Protein AF-A0A6J0RKE7-F1 (afdb_monomer)

Solvent-accessible surface area (backbone atoms only — not comparable to full-atom values): 15289 Å² total; per-residue (Å²): 137,76,81,77,65,80,79,47,66,37,45,38,35,39,24,58,64,92,68,10,40,34,32,34,48,38,82,89,77,50,42,65,42,84,73,47,79,47,75,84,88,62,45,58,47,37,73,49,80,56,90,68,25,44,36,42,38,35,2,38,47,98,95,39,45,26,26,47,27,36,36,36,32,66,72,82,71,45,78,46,82,48,84,48,49,92,60,38,21,21,40,36,29,64,47,67,58,96,92,25,41,37,44,41,31,1,28,48,81,86,49,49,26,26,54,23,33,37,37,40,96,88,78,40,57,40,80,54,65,46,50,93,67,33,23,23,30,31,27,50,39,56,55,94,87,27,41,39,38,35,32,4,21,58,72,95,48,66,28,33,55,24,38,37,35,38,73,91,78,51,42,65,43,80,54,57,54,50,94,60,65,28,43,40,30,20,44,27,51,48,98,88,27,42,38,39,36,25,10,72,86,44,45,39,52,26,39,37,35,37,79,90,75,53,44,75,44,78,56,62,50,61,92,67,49,36,31,45,50,30,38,44,58,54,96,95,30,48,34,38,38,21,26,24,79,87,80,52,37,32,43,28,34,38,48,39,83,91,73,57,41,72,46,81,55,60,43,55,99,50,56,52,64,61,44,63,43,81,40,52,47,67,59,72,52,79,86,126

Nearest PDB structures (foldseek):
  6hrl-assembly2_B  TM=9.002E-01  e=7.104E-23  Homo sapiens
  6ttk-assembly3_C  TM=8.940E-01  e=5.079E-23  Homo sapiens
  7on7-assembly1_A  TM=8.839E-01  e=3.625E-22  synthetic construct
  8rbh-assembly2_B  TM=8.959E-01  e=6.444E-22  Homo sapiens
  7xm3-assembly1_A  TM=8.828E-01  e=1.090E-20  Homo sapiens

Foldseek 3Di:
DPPPPQPAKWKWFFFDDQFTFTWTADPVVLAIDTLDTDGPQFDQWDWDDDDQWIKTAWGDDPLFTFQWIKIQGSFPRDIDTDDGAPAGFGQWEWDDAPNKIKTAWHDRSDFTFQWMWIADPVPGIDTFDGHPARFGQWYWEDAPRKIKIAWGDGPPDIFQWIWIAHPVVSDIDTFDGHPDRAGNWAWEDAPRWIWTAHHPAQFQWIWIAHPVVSDIDTFDGDPDARAWAYWYAHPRWIWTWHAHPVVLWIWIWIADPVVRDTDTTDTHPGSGTRYMDMDRVVSSDHDD

Structure (mmCIF, N/CA/C/O backbone):
data_AF-A0A6J0RKE7-F1
#
_entry.id   AF-A0A6J0RKE7-F1
#
loop_
_atom_site.group_PDB
_atom_site.id
_atom_site.type_symbol
_atom_site.label_atom_id
_atom_site.label_alt_id
_atom_site.label_comp_id
_atom_site.label_asym_id
_atom_site.label_entity_id
_atom_site.label_seq_id
_atom_site.pdbx_PDB_ins_code
_atom_site.Cartn_x
_atom_site.Cartn_y
_atom_site.Cartn_z
_atom_site.occupancy
_atom_site.B_iso_or_equiv
_atom_site.auth_seq_id
_atom_site.auth_comp_id
_atom_site.auth_asym_id
_atom_site.auth_atom_id
_atom_site.pdbx_PDB_model_num
ATOM 1 N N . MET A 1 1 ? -3.853 -29.830 23.398 1.00 37.12 1 MET A N 1
ATOM 2 C CA . MET A 1 1 ? -3.901 -29.550 21.948 1.00 37.12 1 MET A CA 1
ATOM 3 C C . MET A 1 1 ? -5.209 -28.842 21.648 1.00 37.12 1 MET A C 1
ATOM 5 O O . MET A 1 1 ? -6.210 -29.483 21.358 1.00 37.12 1 MET A O 1
ATOM 9 N N . THR A 1 2 ? -5.235 -27.528 21.844 1.00 38.66 2 THR A N 1
ATOM 10 C CA . THR A 1 2 ? -6.338 -26.672 21.401 1.00 38.66 2 THR A CA 1
ATOM 11 C C . THR A 1 2 ? -6.162 -26.409 19.911 1.00 38.66 2 THR A C 1
ATOM 13 O O . THR A 1 2 ? -5.041 -26.209 19.447 1.00 38.66 2 THR A O 1
ATOM 16 N N . ALA A 1 3 ? -7.260 -26.494 19.161 1.00 38.66 3 ALA A N 1
ATOM 17 C CA . ALA A 1 3 ? -7.286 -26.250 17.726 1.00 38.66 3 ALA A CA 1
ATOM 18 C C . ALA A 1 3 ? -6.601 -24.913 17.407 1.00 38.66 3 ALA A C 1
ATOM 20 O O . ALA A 1 3 ? -6.916 -23.893 18.017 1.00 38.66 3 ALA A O 1
ATOM 21 N N . ALA A 1 4 ? -5.635 -24.937 16.490 1.00 42.12 4 ALA A N 1
A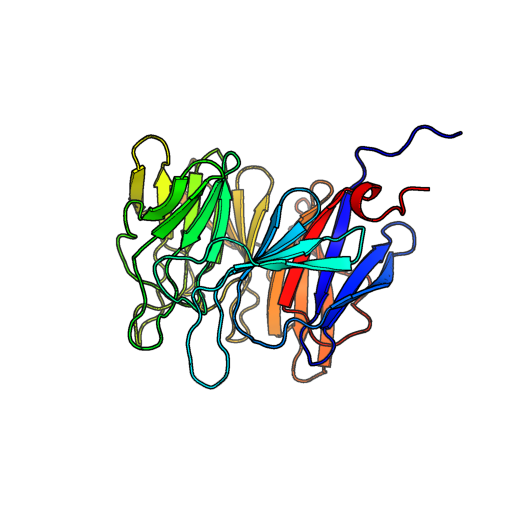TOM 22 C CA . ALA A 1 4 ? -4.918 -23.747 16.066 1.00 42.12 4 ALA A CA 1
ATOM 23 C C . ALA A 1 4 ? -5.913 -22.692 15.558 1.00 42.12 4 ALA A C 1
ATOM 25 O O . ALA A 1 4 ? -6.753 -22.982 14.702 1.00 42.12 4 ALA A O 1
ATOM 26 N N . ASN A 1 5 ? -5.795 -21.474 16.087 1.00 48.94 5 ASN A N 1
ATOM 27 C CA . ASN A 1 5 ? -6.606 -20.294 15.784 1.00 48.94 5 ASN A CA 1
ATOM 28 C C . ASN A 1 5 ? -6.316 -19.769 14.358 1.00 48.94 5 ASN A C 1
ATOM 30 O O . ASN A 1 5 ? -5.815 -18.668 14.151 1.00 48.94 5 ASN A O 1
ATOM 34 N N . CYS A 1 6 ? -6.574 -20.591 13.338 1.00 49.19 6 CYS A N 1
ATOM 35 C CA . CYS A 1 6 ? -6.111 -20.384 11.961 1.00 49.19 6 CYS A CA 1
ATOM 36 C C . CYS A 1 6 ? -6.749 -19.159 11.259 1.00 49.19 6 CYS A C 1
ATOM 38 O O . CYS A 1 6 ? -6.324 -18.787 10.169 1.00 49.19 6 CYS A O 1
ATOM 40 N N . GLY A 1 7 ? -7.737 -18.506 11.886 1.00 72.12 7 GLY A N 1
ATOM 41 C CA . GLY A 1 7 ? -8.431 -17.332 11.347 1.00 72.12 7 GLY A CA 1
ATOM 42 C C . GLY A 1 7 ? -8.151 -15.999 12.050 1.00 72.12 7 GLY A C 1
ATOM 43 O O . GLY A 1 7 ? -8.551 -14.962 11.520 1.00 72.12 7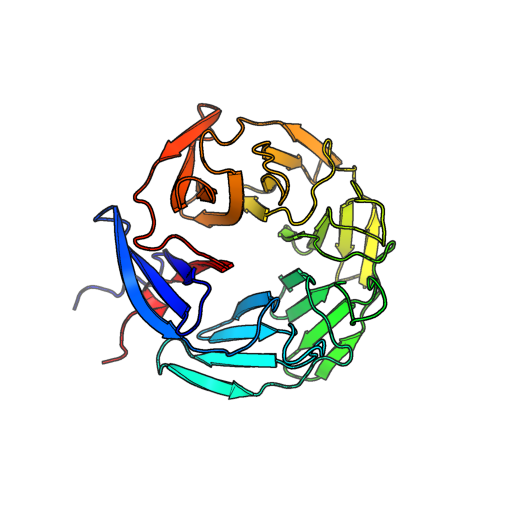 GLY A O 1
ATOM 44 N N . GLU A 1 8 ? -7.488 -15.984 13.211 1.00 90.62 8 GLU A N 1
ATOM 45 C CA . GLU A 1 8 ? -7.239 -14.724 13.919 1.00 90.62 8 GLU A CA 1
ATOM 46 C C . GLU A 1 8 ? -6.153 -13.904 13.224 1.00 90.62 8 GLU A C 1
ATOM 48 O O . GLU A 1 8 ? -5.116 -14.423 12.805 1.00 90.62 8 GLU A O 1
ATOM 53 N N . LYS A 1 9 ? -6.416 -12.603 13.079 1.00 95.19 9 LYS A N 1
ATOM 54 C CA . LYS A 1 9 ? -5.501 -11.640 12.471 1.00 95.19 9 LYS A CA 1
ATOM 55 C C . LYS A 1 9 ? -5.052 -10.606 13.489 1.00 95.19 9 LYS A C 1
ATOM 57 O O . LYS A 1 9 ? -5.820 -10.226 14.370 1.00 95.19 9 LYS A O 1
ATOM 62 N N . THR A 1 10 ? -3.846 -10.092 13.308 1.00 96.56 10 THR A N 1
ATOM 63 C CA . THR A 1 10 ? -3.298 -8.994 14.099 1.00 96.56 10 THR A CA 1
ATOM 64 C C . THR A 1 10 ? -2.567 -7.979 13.218 1.00 96.56 10 THR A C 1
ATOM 66 O O . THR A 1 10 ? -2.461 -8.155 12.002 1.00 96.56 10 THR A O 1
ATOM 69 N N . LEU A 1 11 ? -2.082 -6.903 13.836 1.00 97.25 11 LEU A N 1
ATOM 70 C CA . LEU A 1 11 ? -1.264 -5.882 13.204 1.00 97.25 11 LEU A CA 1
ATOM 71 C C . LEU A 1 11 ? 0.223 -6.190 13.346 1.00 97.25 11 LEU A C 1
ATOM 73 O O . LEU A 1 11 ? 0.705 -6.578 14.415 1.00 97.25 11 LEU A O 1
ATOM 77 N N . LEU A 1 12 ? 0.947 -5.938 12.263 1.00 96.38 12 LEU A N 1
ATOM 78 C CA . LEU A 1 12 ? 2.397 -5.976 12.202 1.00 96.38 12 LEU A CA 1
ATOM 79 C C . LEU A 1 12 ? 2.898 -4.630 11.672 1.00 96.38 12 LEU A C 1
ATOM 81 O O . LEU A 1 12 ? 2.622 -4.274 10.528 1.00 96.38 12 LEU A O 1
ATOM 85 N N . ALA A 1 13 ? 3.623 -3.879 12.493 1.00 95.38 13 ALA A N 1
ATOM 86 C CA . ALA A 1 13 ? 4.162 -2.572 12.140 1.00 95.38 13 ALA A CA 1
ATOM 87 C C . ALA A 1 13 ? 5.654 -2.674 11.811 1.00 95.38 13 ALA A C 1
ATOM 89 O O . ALA A 1 13 ? 6.451 -3.131 12.633 1.00 95.38 13 ALA A O 1
ATOM 90 N N . LEU A 1 14 ? 6.030 -2.232 10.612 1.00 93.62 14 LEU A N 1
ATOM 91 C CA . LEU A 1 14 ? 7.415 -2.084 10.182 1.00 93.62 14 LEU A CA 1
ATOM 92 C C . LEU A 1 14 ? 7.887 -0.664 10.496 1.00 93.62 14 LEU A C 1
ATOM 94 O O . LEU A 1 14 ? 7.395 0.311 9.927 1.00 93.62 14 LEU A O 1
ATOM 98 N N . CYS A 1 15 ? 8.847 -0.558 11.405 1.00 89.56 15 CYS A N 1
ATOM 99 C CA . CYS A 1 15 ? 9.351 0.701 11.927 1.00 89.56 15 CYS A CA 1
ATOM 100 C C . CYS A 1 15 ? 10.609 1.177 11.200 1.00 89.56 15 CYS A C 1
ATOM 102 O O . CYS A 1 15 ? 11.514 0.389 10.911 1.00 89.56 15 CYS A O 1
ATOM 104 N N . SER A 1 16 ? 10.680 2.485 10.955 1.00 79.56 16 SER A N 1
ATOM 105 C CA . SER A 1 16 ? 11.777 3.103 10.213 1.00 79.56 16 SER A CA 1
ATOM 106 C C . SER A 1 16 ? 13.016 3.312 11.088 1.00 79.56 16 SER A C 1
ATOM 108 O O . SER A 1 16 ? 12.899 3.628 12.274 1.00 79.56 16 SER A O 1
ATOM 110 N N . GLY A 1 17 ? 14.216 3.148 10.518 1.00 67.62 17 GLY A N 1
ATOM 111 C CA . GLY A 1 17 ? 15.480 3.410 11.220 1.00 67.62 17 GLY A CA 1
ATOM 112 C C . GLY A 1 17 ? 16.628 2.462 10.861 1.00 67.62 17 GLY A C 1
ATOM 113 O O . GLY A 1 17 ? 16.446 1.451 10.186 1.00 67.62 17 GLY A O 1
ATOM 114 N N . ILE A 1 18 ? 17.837 2.800 11.323 1.00 56.09 18 ILE A N 1
ATOM 115 C CA . ILE A 1 18 ? 18.971 1.863 11.350 1.00 56.09 18 ILE A CA 1
ATOM 116 C C . ILE A 1 18 ? 18.645 0.837 12.442 1.00 56.09 18 ILE A C 1
ATOM 118 O O . ILE A 1 18 ? 18.461 1.230 13.590 1.00 56.09 18 ILE A O 1
ATOM 122 N N . ASN A 1 19 ? 18.545 -0.446 12.076 1.00 67.12 19 ASN A N 1
ATOM 123 C CA . ASN A 1 19 ? 17.916 -1.514 12.875 1.00 67.12 19 ASN A CA 1
ATOM 124 C C . ASN A 1 19 ? 16.398 -1.318 13.046 1.00 67.12 19 ASN A C 1
ATOM 126 O O . ASN A 1 19 ? 15.893 -1.250 14.166 1.00 67.12 19 ASN A O 1
ATOM 130 N N . GLY A 1 20 ? 15.680 -1.209 11.923 1.00 80.81 20 GLY A N 1
ATOM 131 C CA . GLY A 1 20 ? 14.219 -1.161 11.913 1.00 80.81 20 GLY A CA 1
ATOM 132 C C . GLY A 1 20 ? 13.617 -2.314 12.716 1.00 80.81 20 GLY A C 1
ATOM 133 O O . GLY A 1 20 ? 14.141 -3.428 12.724 1.00 80.81 20 GLY A O 1
ATOM 134 N N . LYS A 1 21 ? 12.527 -2.040 13.427 1.00 90.62 21 LYS A N 1
ATOM 135 C CA . LYS A 1 21 ? 11.823 -3.045 14.230 1.00 90.62 21 LYS A CA 1
ATOM 136 C C . LYS A 1 21 ? 10.581 -3.511 13.502 1.00 90.62 21 LYS A C 1
ATOM 138 O O . LYS A 1 21 ? 9.924 -2.729 12.824 1.00 90.62 21 LYS A O 1
ATOM 143 N N . LEU A 1 22 ? 10.252 -4.777 13.682 1.00 94.12 22 LEU A N 1
ATOM 144 C CA . LEU A 1 22 ? 8.961 -5.329 13.332 1.00 94.12 22 LEU A CA 1
ATOM 145 C C . LEU A 1 22 ? 8.205 -5.561 14.636 1.00 94.12 22 LEU A C 1
ATOM 147 O O . LEU A 1 22 ? 8.627 -6.380 15.455 1.00 94.12 22 LEU A O 1
ATOM 151 N N . LEU A 1 23 ? 7.136 -4.802 14.854 1.00 95.38 23 LEU A N 1
ATOM 152 C CA . LEU A 1 23 ? 6.329 -4.866 16.069 1.00 95.38 23 LEU A CA 1
ATOM 153 C C . LEU A 1 23 ? 5.022 -5.597 15.788 1.00 95.38 23 LEU A C 1
ATOM 155 O O . LEU A 1 23 ? 4.354 -5.306 14.801 1.00 95.38 23 LEU A O 1
ATOM 159 N N . GLN A 1 24 ? 4.643 -6.512 16.671 1.00 96.19 24 GLN A N 1
ATOM 160 C CA . GLN A 1 24 ? 3.352 -7.190 16.654 1.00 96.19 24 GLN A CA 1
ATOM 161 C C . GLN A 1 24 ? 2.431 -6.548 17.687 1.00 96.19 24 GLN A C 1
ATOM 163 O O . GLN A 1 24 ? 2.849 -6.273 18.813 1.00 96.19 24 GLN A O 1
ATOM 168 N N . TYR A 1 25 ? 1.171 -6.347 17.322 1.00 97.06 25 TYR A N 1
ATOM 169 C CA . TYR A 1 25 ? 0.139 -5.926 18.258 1.00 97.06 25 TYR A CA 1
ATOM 170 C C . TYR A 1 25 ? -0.496 -7.142 18.952 1.00 97.06 25 TYR A C 1
ATOM 172 O O . TYR A 1 25 ? -0.844 -8.135 18.313 1.00 97.06 25 TYR A O 1
ATOM 180 N N . ASN A 1 26 ? -0.656 -7.074 20.267 1.00 94.88 26 ASN A N 1
ATOM 181 C CA . ASN A 1 26 ? -1.437 -8.010 21.062 1.00 94.88 26 ASN A CA 1
ATOM 182 C C . ASN A 1 26 ? -2.800 -7.365 21.337 1.00 94.88 26 ASN A C 1
ATOM 184 O O . ASN A 1 26 ? -2.901 -6.404 22.102 1.00 94.88 26 ASN A O 1
ATOM 188 N N . LYS A 1 27 ? -3.849 -7.898 20.700 1.00 93.19 27 LYS A N 1
ATOM 189 C CA . LYS A 1 27 ? -5.210 -7.351 20.791 1.00 93.19 27 LYS A CA 1
ATOM 190 C C . LYS A 1 27 ? -5.831 -7.518 22.181 1.00 93.19 27 LYS A C 1
ATOM 192 O O . LYS A 1 27 ? -6.629 -6.673 22.576 1.00 93.19 27 LYS A O 1
ATOM 197 N N . VAL A 1 28 ? -5.477 -8.586 22.902 1.00 92.50 28 VAL A N 1
ATOM 198 C CA . VAL A 1 28 ? -6.025 -8.908 24.232 1.00 92.50 28 VAL A CA 1
ATOM 199 C C . VAL A 1 28 ? -5.462 -7.963 25.286 1.00 92.50 28 VAL A C 1
ATOM 201 O O . VAL A 1 28 ? -6.204 -7.437 26.110 1.00 92.50 28 VAL A O 1
ATOM 204 N N . GLU A 1 29 ? -4.154 -7.721 25.239 1.00 95.50 29 GLU A N 1
ATOM 205 C CA . GLU A 1 29 ? -3.474 -6.850 26.201 1.00 95.50 29 GLU A CA 1
ATOM 206 C C . GLU A 1 29 ? -3.497 -5.369 25.811 1.00 95.50 29 GLU A C 1
ATOM 208 O O . GLU A 1 29 ? -3.133 -4.530 26.633 1.00 95.50 29 GLU A O 1
ATOM 213 N N . ASP A 1 30 ? -3.888 -5.057 24.570 1.00 96.38 30 ASP A N 1
ATOM 214 C CA . ASP A 1 30 ? -3.733 -3.739 23.949 1.00 96.38 30 ASP A CA 1
ATOM 215 C C . ASP A 1 30 ? -2.290 -3.230 24.093 1.00 96.38 30 ASP A C 1
ATOM 217 O O . ASP A 1 30 ? -2.022 -2.200 24.709 1.00 96.38 30 ASP A O 1
ATOM 221 N N . LYS A 1 31 ? -1.329 -4.008 23.582 1.00 96.75 31 LYS A N 1
ATOM 222 C CA . LYS A 1 31 ? 0.108 -3.700 23.674 1.00 96.75 31 LYS A CA 1
ATOM 223 C C . LYS A 1 31 ? 0.858 -4.095 22.416 1.00 96.75 31 LYS A C 1
ATOM 225 O O . LYS A 1 31 ? 0.487 -5.034 21.725 1.00 96.75 31 LYS A O 1
ATOM 230 N N . TRP A 1 32 ? 1.963 -3.407 22.157 1.00 96.56 32 TRP A N 1
ATOM 231 C CA . TRP A 1 32 ? 2.903 -3.760 21.096 1.00 96.56 32 TRP A CA 1
ATOM 232 C C . TRP A 1 32 ? 4.130 -4.457 21.671 1.00 96.56 32 TRP A C 1
ATOM 234 O O . TRP A 1 32 ? 4.700 -4.003 22.665 1.00 96.56 32 TRP A O 1
ATOM 244 N N . GLN A 1 33 ? 4.571 -5.513 20.999 1.00 95.19 33 GLN A N 1
ATOM 245 C CA . GLN A 1 33 ? 5.772 -6.269 21.340 1.00 95.19 33 GLN A CA 1
ATOM 246 C C . GLN A 1 33 ? 6.713 -6.356 20.140 1.00 95.19 33 GLN A C 1
ATOM 248 O O . GLN A 1 33 ? 6.272 -6.406 18.991 1.00 95.19 33 GLN A O 1
ATOM 253 N N . GLU A 1 34 ? 8.021 -6.363 20.392 1.00 94.38 34 GLU A N 1
ATOM 254 C CA . GLU A 1 34 ? 8.996 -6.587 19.328 1.00 94.38 34 GLU A CA 1
ATOM 255 C C . GLU A 1 34 ? 8.934 -8.043 18.870 1.00 94.38 34 GLU A C 1
ATOM 257 O O . GLU A 1 34 ? 9.098 -8.962 19.666 1.00 94.38 34 GLU A O 1
ATOM 262 N N . TYR A 1 35 ? 8.696 -8.240 17.575 1.00 94.12 35 TYR A N 1
ATOM 263 C CA . TYR A 1 35 ? 8.659 -9.556 16.951 1.00 94.12 35 TYR A CA 1
ATOM 264 C C . TYR A 1 35 ? 9.983 -9.902 16.259 1.00 94.12 35 TYR A C 1
ATOM 266 O O . TYR A 1 35 ? 10.413 -11.055 16.248 1.00 94.12 35 TYR A O 1
ATOM 274 N N . ALA A 1 36 ? 10.634 -8.913 15.643 1.00 93.31 36 ALA A N 1
ATOM 275 C CA . ALA A 1 36 ? 11.957 -9.070 15.051 1.00 93.31 36 ALA A CA 1
ATOM 276 C C . ALA A 1 36 ? 12.644 -7.719 14.844 1.00 93.31 36 ALA A C 1
ATOM 278 O O . ALA A 1 36 ? 11.993 -6.683 14.727 1.00 93.31 36 ALA A O 1
ATOM 279 N N . SER A 1 37 ? 13.962 -7.762 14.681 1.00 90.56 37 SER A N 1
ATOM 280 C CA . SER A 1 37 ? 14.745 -6.663 14.121 1.00 90.56 37 SER A CA 1
ATOM 281 C C . SER A 1 37 ? 15.039 -6.940 12.644 1.00 90.56 37 SER A C 1
ATOM 283 O O . SER A 1 37 ? 15.427 -8.049 12.271 1.00 90.56 37 SER A O 1
ATOM 285 N N . ILE A 1 38 ? 14.859 -5.932 11.794 1.00 89.56 38 ILE A N 1
ATOM 286 C CA . ILE A 1 38 ? 15.027 -6.006 10.345 1.00 89.56 38 ILE A CA 1
ATOM 287 C C . ILE A 1 38 ? 15.882 -4.837 9.846 1.00 89.56 38 ILE A C 1
ATOM 289 O O . ILE A 1 38 ? 15.543 -3.664 9.983 1.00 89.56 38 ILE A O 1
ATOM 293 N N . ASN A 1 39 ? 17.026 -5.159 9.242 1.00 85.06 39 ASN A N 1
ATOM 294 C CA . ASN A 1 39 ? 17.928 -4.168 8.663 1.00 85.06 39 ASN A CA 1
ATOM 295 C C . ASN A 1 39 ? 17.949 -4.304 7.139 1.00 85.06 39 ASN A C 1
ATOM 297 O O . ASN A 1 39 ? 18.585 -5.203 6.592 1.00 85.06 39 ASN A O 1
ATOM 301 N N . TYR A 1 40 ? 17.231 -3.412 6.462 1.00 80.69 40 TYR A N 1
ATOM 302 C CA . TYR A 1 40 ? 17.121 -3.401 5.004 1.00 80.69 40 TYR A CA 1
ATOM 303 C C . TYR A 1 40 ? 18.150 -2.463 4.337 1.00 80.69 40 TYR A C 1
ATOM 305 O O . TYR A 1 40 ? 18.615 -2.765 3.242 1.00 80.69 40 TYR A O 1
ATOM 313 N N . GLY A 1 41 ? 18.593 -1.382 5.000 1.00 84.50 41 GLY A N 1
ATOM 314 C CA . GLY A 1 41 ? 19.749 -0.568 4.578 1.00 84.50 41 GLY A CA 1
ATOM 315 C C . GLY A 1 41 ? 19.541 0.406 3.399 1.00 84.50 41 GLY A C 1
ATOM 316 O O . GLY A 1 41 ? 20.523 0.794 2.760 1.00 84.50 41 GLY A O 1
ATOM 317 N N . TYR A 1 42 ? 18.297 0.784 3.084 1.00 90.00 42 TYR A N 1
ATOM 318 C CA . TYR A 1 42 ? 17.901 1.784 2.069 1.00 90.00 42 TYR A CA 1
ATOM 319 C C . TYR A 1 42 ? 16.511 2.357 2.395 1.00 90.00 42 TYR A C 1
ATOM 321 O O . TYR A 1 42 ? 15.856 1.841 3.283 1.00 90.00 42 TYR A O 1
ATOM 329 N N . LYS A 1 43 ? 16.049 3.437 1.756 1.00 90.62 43 LYS A N 1
ATOM 330 C CA . LYS A 1 43 ? 14.774 4.109 2.116 1.00 90.62 43 LYS A CA 1
ATOM 331 C C . LYS A 1 43 ? 13.837 4.239 0.916 1.00 90.62 43 LYS A C 1
ATOM 333 O O . LYS A 1 43 ? 14.252 3.964 -0.205 1.00 90.62 43 LYS A O 1
ATOM 338 N N . TRP A 1 44 ? 12.600 4.683 1.155 1.00 92.19 44 TRP A N 1
ATOM 339 C CA . TRP A 1 44 ? 11.585 4.985 0.125 1.00 92.19 44 TRP A CA 1
ATOM 340 C C . TRP A 1 44 ? 11.206 3.807 -0.782 1.00 92.19 44 TRP A C 1
ATOM 342 O O . TRP A 1 44 ? 10.733 4.002 -1.905 1.00 92.19 44 TRP A O 1
ATOM 352 N N . TYR A 1 45 ? 11.462 2.595 -0.300 1.00 93.94 45 TYR A N 1
ATOM 353 C CA . TYR A 1 45 ? 10.899 1.371 -0.844 1.00 93.94 45 TYR A CA 1
ATOM 354 C C . TYR A 1 45 ? 9.428 1.288 -0.453 1.00 93.94 45 TYR A C 1
ATOM 356 O O . TYR A 1 45 ? 9.029 1.878 0.548 1.00 93.94 45 TYR A O 1
ATOM 364 N N . GLN A 1 46 ? 8.657 0.516 -1.207 1.00 95.31 46 GLN A N 1
ATOM 365 C CA . GLN A 1 46 ? 7.357 0.053 -0.743 1.00 95.31 46 GLN A CA 1
ATOM 366 C C . GLN A 1 46 ? 7.458 -1.375 -0.243 1.00 95.31 46 GLN A C 1
ATOM 368 O O . GLN A 1 46 ? 8.254 -2.165 -0.762 1.00 95.31 46 GLN A O 1
ATOM 373 N N . THR A 1 47 ? 6.614 -1.698 0.734 1.00 94.44 47 THR A N 1
ATOM 374 C CA . THR A 1 47 ? 6.535 -3.044 1.287 1.00 94.44 47 THR A CA 1
ATOM 375 C C . THR A 1 47 ? 5.129 -3.606 1.210 1.00 94.44 47 THR A C 1
ATOM 377 O O . THR A 1 47 ? 4.152 -2.907 1.462 1.00 94.44 47 THR A O 1
ATOM 380 N N . ILE A 1 48 ? 5.040 -4.895 0.893 1.00 96.50 48 ILE A N 1
ATOM 381 C CA . ILE A 1 48 ? 3.805 -5.676 0.942 1.00 96.50 48 ILE A CA 1
ATOM 382 C C . ILE A 1 48 ? 4.079 -7.040 1.572 1.00 96.50 48 ILE A C 1
ATOM 384 O O . ILE A 1 48 ? 5.195 -7.560 1.485 1.00 96.50 48 ILE A O 1
ATOM 388 N N . ILE A 1 49 ? 3.062 -7.629 2.198 1.00 95.38 49 ILE A N 1
ATOM 389 C CA . ILE A 1 49 ? 3.113 -9.022 2.639 1.00 95.38 49 ILE A CA 1
ATOM 390 C C . ILE A 1 49 ? 2.552 -9.908 1.537 1.00 95.38 49 ILE A C 1
ATOM 392 O O . ILE A 1 49 ? 1.437 -9.694 1.065 1.00 95.38 49 ILE A O 1
ATOM 396 N N . LYS A 1 50 ? 3.323 -10.925 1.154 1.00 93.75 50 LYS A N 1
ATOM 397 C CA . LYS A 1 50 ? 2.869 -11.989 0.265 1.00 93.75 50 LYS A CA 1
ATOM 398 C C . LYS A 1 50 ? 3.326 -13.329 0.816 1.00 93.75 50 LYS A C 1
ATOM 400 O O . LYS A 1 50 ? 4.526 -13.573 0.971 1.00 93.75 50 LYS A O 1
ATOM 405 N N . ASP A 1 51 ? 2.352 -14.193 1.084 1.00 90.75 51 ASP A N 1
ATOM 406 C CA . ASP A 1 51 ? 2.563 -15.474 1.757 1.00 90.75 51 ASP A CA 1
ATOM 407 C C . ASP A 1 51 ? 3.308 -15.241 3.089 1.00 90.75 51 ASP A C 1
ATOM 409 O O . ASP A 1 51 ? 2.929 -14.358 3.857 1.00 90.75 51 ASP A O 1
ATOM 413 N N . ASP A 1 52 ? 4.406 -15.954 3.342 1.00 93.94 52 ASP A N 1
ATOM 414 C CA . ASP A 1 52 ? 5.199 -15.808 4.569 1.00 93.94 52 ASP A CA 1
ATOM 415 C C . ASP A 1 52 ? 6.292 -14.715 4.491 1.00 93.94 52 ASP A C 1
ATOM 417 O O . ASP A 1 52 ? 7.270 -14.749 5.246 1.00 93.94 52 ASP A O 1
ATOM 421 N N . ASN A 1 53 ? 6.201 -13.769 3.549 1.00 95.69 53 ASN A N 1
ATOM 422 C CA . ASN A 1 53 ? 7.292 -12.835 3.257 1.00 95.69 53 ASN A CA 1
ATOM 423 C C . ASN A 1 53 ? 6.855 -11.368 3.264 1.00 95.69 53 ASN A C 1
ATOM 425 O O . ASN A 1 53 ? 5.837 -11.008 2.676 1.00 95.69 53 ASN A O 1
ATOM 429 N N . LEU A 1 54 ? 7.709 -10.515 3.834 1.00 96.56 54 LEU A N 1
ATOM 430 C CA . LEU A 1 54 ? 7.729 -9.081 3.558 1.00 96.56 54 LEU A CA 1
ATOM 431 C C . LEU A 1 54 ? 8.567 -8.841 2.303 1.00 96.56 54 LEU A C 1
ATOM 433 O O . LEU A 1 54 ? 9.758 -9.160 2.275 1.00 96.56 54 LEU A O 1
ATOM 437 N N . LEU A 1 55 ? 7.952 -8.283 1.269 1.00 97.38 55 LEU A N 1
ATOM 438 C CA . LEU A 1 55 ? 8.631 -7.919 0.032 1.00 97.38 55 LEU A CA 1
ATOM 439 C C . LEU A 1 55 ? 8.953 -6.434 0.053 1.00 97.38 55 LEU A C 1
ATOM 441 O O . LEU A 1 55 ? 8.050 -5.631 0.226 1.00 97.38 55 LEU A O 1
ATOM 445 N N . PHE A 1 56 ? 10.216 -6.090 -0.157 1.00 97.00 56 PHE A N 1
ATOM 446 C CA . PHE A 1 56 ? 10.728 -4.730 -0.248 1.00 97.00 56 PHE A CA 1
ATOM 447 C C . PHE A 1 56 ? 11.025 -4.438 -1.714 1.00 97.00 56 PHE A C 1
ATOM 449 O O . PHE A 1 56 ? 11.858 -5.122 -2.317 1.00 97.00 56 PHE A O 1
ATOM 456 N N . ILE A 1 57 ? 10.326 -3.468 -2.294 1.00 98.38 57 ILE A N 1
ATOM 457 C CA . ILE A 1 57 ? 10.329 -3.202 -3.734 1.00 98.38 57 ILE A CA 1
ATOM 458 C C . ILE A 1 57 ? 10.809 -1.769 -3.980 1.00 98.38 57 ILE A C 1
ATOM 460 O O . ILE A 1 57 ? 10.318 -0.816 -3.372 1.00 98.38 57 ILE A O 1
ATOM 464 N N . GLY A 1 58 ? 11.789 -1.628 -4.875 1.00 98.06 58 GLY A N 1
ATOM 465 C CA . GLY A 1 58 ? 12.360 -0.351 -5.290 1.00 98.06 58 GLY A CA 1
ATOM 466 C C . GLY A 1 58 ? 13.118 0.372 -4.176 1.00 98.06 58 GLY A C 1
ATOM 467 O O . GLY A 1 58 ? 13.826 -0.236 -3.376 1.00 98.06 58 GLY A O 1
ATOM 468 N N . GLY A 1 59 ? 12.991 1.695 -4.142 1.00 96.19 59 GLY A N 1
ATOM 469 C CA . GLY A 1 59 ? 13.565 2.552 -3.112 1.00 96.19 59 GLY A CA 1
ATOM 470 C C . GLY A 1 59 ? 14.792 3.326 -3.566 1.00 96.19 59 GLY A C 1
ATOM 471 O O . GLY A 1 59 ? 14.954 3.651 -4.741 1.00 96.19 59 GLY A O 1
ATOM 472 N N . PHE A 1 60 ? 15.626 3.707 -2.606 1.00 95.12 60 PHE A N 1
ATOM 473 C CA . PHE A 1 60 ? 16.717 4.644 -2.820 1.00 95.12 60 PHE A CA 1
ATOM 474 C C . PHE A 1 60 ? 17.881 4.393 -1.872 1.00 95.12 60 PHE A C 1
ATOM 476 O O . PHE A 1 60 ? 17.706 4.309 -0.649 1.00 95.12 60 PHE A O 1
ATOM 483 N N . LYS A 1 61 ? 19.087 4.334 -2.436 1.00 94.50 61 LYS A N 1
ATOM 484 C CA . LYS A 1 61 ? 20.336 4.163 -1.693 1.00 94.50 61 LYS A CA 1
ATOM 485 C C . LYS A 1 61 ? 21.459 4.900 -2.404 1.00 94.50 61 LYS A C 1
ATOM 487 O O . LYS A 1 61 ? 21.544 4.855 -3.618 1.00 94.50 61 LYS A O 1
ATOM 492 N N . ASN A 1 62 ? 22.338 5.557 -1.649 1.00 93.50 62 ASN A N 1
ATOM 493 C CA . ASN A 1 62 ? 23.556 6.182 -2.181 1.00 93.50 62 ASN A CA 1
ATOM 494 C C . ASN A 1 62 ? 23.338 7.146 -3.367 1.00 93.50 62 ASN A C 1
ATOM 496 O O . ASN A 1 62 ? 24.203 7.256 -4.221 1.00 93.50 62 ASN A O 1
ATOM 500 N N . ARG A 1 63 ? 22.226 7.898 -3.372 1.00 92.44 63 ARG A N 1
ATOM 501 C CA . ARG A 1 63 ? 21.802 8.801 -4.468 1.00 92.44 63 ARG A CA 1
ATOM 502 C C . ARG A 1 63 ? 21.205 8.120 -5.698 1.00 92.44 63 ARG A C 1
ATOM 504 O O . ARG A 1 63 ? 20.722 8.830 -6.575 1.00 92.44 63 ARG A O 1
ATOM 511 N N . ASP A 1 64 ? 21.098 6.800 -5.682 1.00 96.12 64 ASP A N 1
ATOM 512 C CA . ASP A 1 64 ? 20.503 6.026 -6.760 1.00 96.12 64 ASP A CA 1
ATOM 513 C C . ASP A 1 64 ? 19.094 5.569 -6.395 1.00 96.12 64 ASP A C 1
ATOM 515 O O . ASP A 1 64 ? 18.837 5.044 -5.304 1.00 96.12 64 ASP A O 1
ATOM 519 N N . THR A 1 65 ? 18.168 5.767 -7.330 1.00 97.81 65 THR A N 1
ATOM 520 C CA . THR A 1 65 ? 16.867 5.099 -7.302 1.00 97.81 65 THR A CA 1
ATOM 521 C C . THR A 1 65 ? 17.069 3.636 -7.680 1.00 97.81 65 THR A C 1
ATOM 523 O O . THR A 1 65 ? 17.814 3.323 -8.606 1.00 97.81 65 THR A O 1
ATOM 526 N N . LEU A 1 66 ? 16.396 2.732 -6.978 1.00 98.00 66 LEU A N 1
ATOM 527 C CA . LEU A 1 66 ? 16.581 1.295 -7.116 1.00 98.00 66 LEU A CA 1
ATOM 528 C C . LEU A 1 66 ? 15.387 0.645 -7.822 1.00 98.00 66 LEU A C 1
ATOM 530 O O . LEU A 1 66 ? 14.240 1.058 -7.658 1.00 98.00 66 LEU A O 1
ATOM 534 N N . ASN A 1 67 ? 15.663 -0.416 -8.574 1.00 98.38 67 ASN A N 1
ATOM 535 C CA . ASN A 1 67 ? 14.678 -1.346 -9.136 1.00 98.38 67 ASN A CA 1
ATOM 536 C C . ASN A 1 67 ? 14.703 -2.715 -8.431 1.00 98.38 67 ASN A C 1
ATOM 538 O O . ASN A 1 67 ? 14.087 -3.673 -8.897 1.00 98.38 67 ASN A O 1
ATOM 542 N N . ILE A 1 68 ? 15.462 -2.833 -7.339 1.00 97.94 68 ILE A N 1
ATOM 543 C CA . ILE A 1 68 ? 15.676 -4.105 -6.655 1.00 97.94 68 ILE A CA 1
ATOM 544 C C . ILE A 1 68 ? 14.402 -4.583 -5.964 1.00 97.94 68 ILE A C 1
ATOM 546 O O . ILE A 1 68 ? 13.566 -3.780 -5.546 1.00 97.94 68 ILE A O 1
ATOM 550 N N . VAL A 1 69 ? 14.288 -5.898 -5.809 1.00 98.25 69 VAL A N 1
ATOM 551 C CA . VAL A 1 69 ? 13.236 -6.520 -5.011 1.00 98.25 69 VAL A CA 1
ATOM 552 C C . VAL A 1 69 ? 13.885 -7.516 -4.067 1.00 98.25 69 VAL A C 1
ATOM 554 O O . VAL A 1 69 ? 14.656 -8.376 -4.492 1.00 98.25 69 VAL A O 1
ATOM 557 N N . ARG A 1 70 ? 13.590 -7.399 -2.774 1.00 97.12 70 ARG A N 1
ATOM 558 C CA . ARG A 1 70 ? 14.095 -8.314 -1.745 1.00 97.12 70 ARG A CA 1
ATOM 559 C C . ARG A 1 70 ? 12.941 -8.873 -0.941 1.00 97.12 70 ARG A C 1
ATOM 561 O O . ARG A 1 70 ? 11.964 -8.186 -0.679 1.00 97.12 70 ARG A O 1
ATOM 568 N N . SER A 1 71 ? 13.066 -10.121 -0.532 1.00 96.88 71 SER A N 1
ATOM 569 C CA . SER A 1 71 ? 12.092 -10.811 0.303 1.00 96.88 71 SER A CA 1
ATOM 570 C C . SER A 1 71 ? 12.740 -11.101 1.644 1.00 96.88 71 SER A C 1
ATOM 572 O O . SER A 1 71 ? 13.829 -11.675 1.689 1.00 96.88 71 SER A O 1
ATOM 574 N N . TRP A 1 72 ? 12.057 -10.742 2.722 1.00 96.38 72 TRP A N 1
ATOM 575 C CA . TRP A 1 72 ? 12.411 -11.145 4.073 1.00 96.38 72 TRP A CA 1
ATOM 576 C C . TRP A 1 72 ? 11.355 -12.108 4.601 1.00 96.38 72 TRP A C 1
ATOM 578 O O . TRP A 1 72 ? 10.179 -11.754 4.712 1.00 96.38 72 TRP A O 1
ATOM 588 N N . ASN A 1 73 ? 11.761 -13.342 4.878 1.00 95.75 73 ASN A N 1
ATOM 589 C CA . ASN A 1 73 ? 10.849 -14.360 5.372 1.00 95.75 73 ASN A CA 1
ATOM 590 C C . ASN A 1 73 ? 10.550 -14.127 6.858 1.00 95.75 73 ASN A C 1
ATOM 592 O O . ASN A 1 73 ? 11.452 -14.050 7.694 1.00 95.75 73 ASN A O 1
ATOM 596 N N . ILE A 1 74 ? 9.263 -14.039 7.183 1.00 94.69 74 ILE A N 1
ATOM 597 C CA . ILE A 1 74 ? 8.779 -13.617 8.498 1.00 94.69 74 ILE A CA 1
ATOM 598 C C . ILE A 1 74 ? 9.034 -14.686 9.566 1.00 94.69 74 ILE A C 1
ATOM 600 O O . ILE A 1 74 ? 9.254 -14.337 10.732 1.00 94.69 74 ILE A O 1
ATOM 604 N N . ARG A 1 75 ? 9.045 -15.969 9.183 1.00 91.25 75 ARG A N 1
ATOM 605 C CA . ARG A 1 75 ? 9.226 -17.104 10.099 1.00 91.25 75 ARG A CA 1
ATOM 606 C C . ARG A 1 75 ? 10.693 -17.323 10.442 1.00 91.25 75 ARG A C 1
ATOM 608 O O . ARG A 1 75 ? 11.070 -17.257 11.606 1.00 91.25 75 ARG A O 1
ATOM 615 N N . ASN A 1 76 ? 11.531 -17.533 9.430 1.00 92.88 76 ASN A N 1
ATOM 616 C CA . ASN A 1 76 ? 12.938 -17.897 9.623 1.00 92.88 76 ASN A CA 1
ATOM 617 C C . ASN A 1 76 ? 13.904 -16.696 9.605 1.00 92.88 76 ASN A C 1
ATOM 619 O O . ASN A 1 76 ? 15.106 -16.880 9.775 1.00 92.88 76 ASN A O 1
ATOM 623 N N . LYS A 1 77 ? 13.391 -15.471 9.417 1.00 93.06 77 LYS A N 1
ATOM 624 C CA . LYS A 1 77 ? 14.144 -14.204 9.469 1.00 93.06 77 LYS A CA 1
ATOM 625 C C . LYS A 1 77 ? 15.243 -14.070 8.408 1.00 93.06 77 LYS A C 1
ATOM 627 O O . LYS A 1 77 ? 16.183 -13.294 8.591 1.00 93.06 77 LYS A O 1
ATOM 632 N N . THR A 1 78 ? 15.139 -14.797 7.297 1.00 94.44 78 THR A N 1
ATOM 633 C CA . THR A 1 78 ? 16.152 -14.781 6.232 1.00 94.44 78 THR A CA 1
ATOM 634 C C . THR A 1 78 ? 15.807 -13.821 5.102 1.00 94.44 78 THR A C 1
ATOM 636 O O . THR A 1 78 ? 14.641 -13.584 4.782 1.00 94.44 78 THR A O 1
ATOM 639 N N . TRP A 1 79 ? 16.851 -13.272 4.480 1.00 96.12 79 TRP A N 1
ATOM 640 C CA . TRP A 1 79 ? 16.749 -12.461 3.273 1.00 96.12 79 TRP A CA 1
ATOM 641 C C . TRP A 1 79 ? 17.010 -13.300 2.029 1.00 96.12 79 TRP A C 1
ATOM 643 O O . TRP A 1 79 ? 17.898 -14.151 2.020 1.00 96.12 79 TRP A O 1
ATOM 653 N N . ARG A 1 80 ? 16.309 -12.974 0.947 1.00 96.81 80 ARG A N 1
ATOM 654 C CA . ARG A 1 80 ? 16.638 -13.422 -0.406 1.00 96.81 80 ARG A CA 1
ATOM 655 C C . ARG A 1 80 ? 16.380 -12.309 -1.408 1.00 96.81 80 ARG A C 1
ATOM 657 O O . ARG A 1 80 ? 15.465 -11.501 -1.226 1.00 96.81 80 ARG A O 1
ATOM 664 N N . ASP A 1 81 ? 17.160 -12.301 -2.474 1.00 96.94 81 ASP A N 1
ATOM 665 C CA . ASP A 1 81 ? 16.916 -11.414 -3.603 1.00 96.94 81 ASP A CA 1
ATOM 666 C C . ASP A 1 81 ? 15.871 -12.043 -4.532 1.00 96.94 81 ASP A C 1
ATOM 668 O O . ASP A 1 81 ? 15.777 -13.267 -4.669 1.00 96.94 81 ASP A O 1
ATOM 672 N N . LEU A 1 82 ? 15.036 -11.193 -5.120 1.00 97.31 82 LEU A N 1
ATOM 673 C CA . LEU A 1 82 ? 14.005 -11.557 -6.085 1.00 97.31 82 LEU A CA 1
ATOM 674 C C . LEU A 1 82 ? 14.309 -10.915 -7.443 1.00 97.31 82 LEU A C 1
ATOM 676 O O . LEU A 1 82 ? 15.110 -9.978 -7.507 1.00 97.31 82 LEU A O 1
ATOM 680 N N . PRO A 1 83 ? 13.660 -11.374 -8.531 1.00 97.56 83 PRO A N 1
ATOM 681 C CA . PRO A 1 83 ? 13.738 -10.691 -9.815 1.00 97.56 83 PRO A CA 1
ATOM 682 C C . PRO A 1 83 ? 13.445 -9.194 -9.667 1.00 97.56 83 PRO A C 1
ATOM 684 O O . PRO A 1 83 ? 12.456 -8.800 -9.043 1.00 97.56 83 PRO A O 1
ATOM 687 N N . THR A 1 84 ? 14.320 -8.366 -10.230 1.00 98.44 84 THR A N 1
ATOM 688 C CA . THR A 1 84 ? 14.229 -6.906 -10.158 1.00 98.44 84 THR A CA 1
ATOM 689 C C . THR A 1 84 ? 13.162 -6.372 -11.109 1.00 98.44 84 THR A C 1
ATOM 691 O O . THR A 1 84 ? 12.919 -6.964 -12.162 1.00 98.44 84 THR A O 1
ATOM 694 N N . MET A 1 85 ? 12.585 -5.214 -10.787 1.00 98.62 85 MET A N 1
ATOM 695 C CA . MET A 1 85 ? 11.762 -4.456 -11.735 1.00 98.62 85 MET A CA 1
ATOM 696 C C . MET A 1 85 ? 12.597 -4.030 -12.953 1.00 98.62 85 MET A C 1
ATOM 698 O O . MET A 1 85 ? 13.826 -3.920 -12.881 1.00 98.62 85 MET A O 1
ATOM 702 N N . LYS A 1 86 ? 11.940 -3.748 -14.077 1.00 98.44 86 LYS A N 1
ATOM 703 C CA . LYS A 1 86 ? 12.564 -3.210 -15.295 1.00 98.44 86 LYS A CA 1
ATOM 704 C C . LYS A 1 86 ? 12.910 -1.731 -15.152 1.00 98.44 86 LYS A C 1
ATOM 706 O O . LYS A 1 86 ? 13.884 -1.287 -15.755 1.00 98.44 86 LYS A O 1
ATOM 711 N N . GLN A 1 87 ? 12.150 -0.979 -14.354 1.00 98.38 87 GLN A N 1
ATOM 712 C CA . GLN A 1 87 ? 12.416 0.433 -14.081 1.00 98.38 87 GLN A CA 1
ATOM 713 C C . GLN A 1 87 ? 12.650 0.682 -12.587 1.00 98.38 87 GLN A C 1
ATOM 715 O O . GLN A 1 87 ? 11.992 0.101 -11.727 1.00 98.38 87 GLN A O 1
ATOM 720 N N . ALA A 1 88 ? 13.608 1.556 -12.272 1.00 98.38 88 ALA A N 1
ATOM 721 C CA . ALA A 1 88 ? 13.881 1.982 -10.904 1.00 98.38 88 ALA A CA 1
ATOM 722 C C . ALA A 1 88 ? 12.818 2.967 -10.413 1.00 98.38 88 ALA A C 1
ATOM 724 O O . ALA A 1 88 ? 12.415 3.861 -11.158 1.00 98.38 88 ALA A O 1
ATOM 725 N N . ARG A 1 89 ? 12.358 2.804 -9.166 1.00 98.12 89 ARG A N 1
ATOM 726 C CA . ARG A 1 89 ? 11.244 3.585 -8.608 1.00 98.12 89 ARG A CA 1
ATOM 727 C C . ARG A 1 89 ? 11.427 3.828 -7.111 1.00 98.12 89 ARG A C 1
ATOM 729 O O . ARG A 1 89 ? 11.640 2.890 -6.348 1.00 98.12 89 ARG A O 1
ATOM 736 N N . LYS A 1 90 ? 11.238 5.071 -6.670 1.00 96.06 90 LYS A N 1
ATOM 737 C CA . LYS A 1 90 ? 10.962 5.454 -5.268 1.00 96.06 90 LYS A CA 1
ATOM 738 C C . LYS A 1 90 ? 9.642 6.221 -5.192 1.00 96.06 90 LYS A C 1
ATOM 740 O O . LYS A 1 90 ? 9.199 6.726 -6.221 1.00 96.06 90 LYS A O 1
ATOM 745 N N . PHE A 1 91 ? 9.017 6.297 -4.016 1.00 94.75 91 PHE A N 1
ATOM 746 C CA . PHE A 1 91 ? 7.703 6.953 -3.843 1.00 94.75 91 PHE A CA 1
ATOM 747 C C . PHE A 1 91 ? 6.620 6.423 -4.811 1.00 94.75 91 PHE A C 1
ATOM 749 O O . PHE A 1 91 ? 5.754 7.170 -5.263 1.00 94.75 91 PHE A O 1
ATOM 756 N N . HIS A 1 92 ? 6.737 5.155 -5.213 1.00 97.31 92 HIS A N 1
ATOM 757 C CA . HIS A 1 92 ? 5.746 4.452 -6.030 1.00 97.31 92 HIS A CA 1
ATOM 758 C C . HIS A 1 92 ? 4.715 3.794 -5.114 1.00 97.31 92 HIS A C 1
ATOM 760 O O . HIS A 1 92 ? 4.924 3.725 -3.906 1.00 97.31 92 HIS A O 1
ATOM 766 N N . CYS A 1 93 ? 3.637 3.262 -5.681 1.00 97.56 93 CYS A N 1
ATOM 767 C CA . CYS A 1 93 ? 2.710 2.410 -4.945 1.00 97.56 93 CYS A CA 1
ATOM 768 C C . CYS A 1 93 ? 2.997 0.935 -5.240 1.00 97.56 93 CYS A C 1
ATOM 770 O O . CYS A 1 93 ? 3.418 0.590 -6.348 1.00 97.56 93 CYS A O 1
ATOM 772 N N . VAL A 1 94 ? 2.716 0.065 -4.269 1.00 98.19 94 VAL A N 1
ATOM 773 C CA . VAL A 1 94 ? 2.690 -1.387 -4.468 1.00 98.19 94 VAL A CA 1
ATOM 774 C C . VAL A 1 94 ? 1.386 -1.944 -3.926 1.00 98.19 94 VAL A C 1
ATOM 776 O O . VAL A 1 94 ? 1.030 -1.659 -2.787 1.00 98.19 94 VAL A O 1
ATOM 779 N N . VAL A 1 95 ? 0.705 -2.757 -4.730 1.00 98.25 95 VAL A N 1
ATOM 780 C CA . VAL A 1 95 ? -0.512 -3.478 -4.330 1.00 98.25 95 VAL A CA 1
ATOM 781 C C . VAL A 1 95 ? -0.474 -4.918 -4.828 1.00 98.25 95 VAL A C 1
ATOM 783 O O . VAL A 1 95 ? 0.237 -5.240 -5.783 1.00 98.25 95 VAL A O 1
ATOM 786 N N . GLU A 1 96 ? -1.260 -5.781 -4.191 1.00 97.94 96 GLU A N 1
ATOM 787 C CA . GLU A 1 96 ? -1.503 -7.151 -4.635 1.00 97.94 96 GLU A CA 1
ATOM 788 C C . GLU A 1 96 ? -2.946 -7.283 -5.126 1.00 97.94 96 GLU A C 1
ATOM 790 O O . GLU A 1 96 ? -3.877 -6.830 -4.457 1.00 97.94 96 GLU A O 1
ATOM 795 N N . LEU A 1 97 ? -3.107 -7.874 -6.311 1.00 98.19 97 LEU A N 1
ATOM 796 C CA . LEU A 1 97 ? -4.397 -8.190 -6.914 1.00 98.19 97 LEU A CA 1
ATOM 797 C C . LEU A 1 97 ? -4.317 -9.534 -7.651 1.00 98.19 97 LEU A C 1
ATOM 799 O O . LEU A 1 97 ? -3.505 -9.707 -8.568 1.00 98.19 97 LEU A O 1
ATOM 803 N N . ASP A 1 98 ? -5.198 -10.463 -7.284 1.00 96.19 98 ASP A N 1
ATOM 804 C CA . ASP A 1 98 ? -5.351 -11.794 -7.885 1.00 96.19 98 ASP A CA 1
ATOM 805 C C . ASP A 1 98 ? -4.039 -12.587 -7.993 1.00 96.19 98 ASP A C 1
ATOM 807 O O . ASP A 1 98 ? -3.688 -13.133 -9.051 1.00 96.19 98 ASP A O 1
ATOM 811 N N . GLY A 1 99 ? -3.279 -12.601 -6.900 1.00 95.88 99 GLY A N 1
ATOM 812 C CA . GLY A 1 99 ? -1.985 -13.258 -6.741 1.00 95.88 99 GLY A CA 1
ATOM 813 C C . GLY A 1 99 ? -0.810 -12.521 -7.387 1.00 95.88 99 GLY A C 1
ATOM 814 O O . GLY A 1 99 ? 0.302 -13.055 -7.383 1.00 95.88 99 GLY A O 1
ATOM 815 N N . LYS A 1 100 ? -1.029 -11.334 -7.964 1.00 97.94 100 LYS A N 1
ATOM 816 C CA . LYS A 1 100 ? -0.033 -10.582 -8.744 1.00 97.94 100 LYS A CA 1
ATOM 817 C C . LYS A 1 100 ? 0.323 -9.295 -8.020 1.00 97.94 100 LYS A C 1
ATOM 819 O O . LYS A 1 100 ? -0.540 -8.644 -7.441 1.00 97.94 100 LYS A O 1
ATOM 824 N N . ILE A 1 101 ? 1.592 -8.910 -8.085 1.00 98.62 101 ILE A N 1
ATOM 825 C CA . ILE A 1 101 ? 2.080 -7.681 -7.450 1.00 98.62 101 ILE A CA 1
ATOM 826 C C . ILE A 1 101 ? 2.214 -6.611 -8.522 1.00 98.62 101 ILE A C 1
ATOM 828 O O . ILE A 1 101 ? 2.786 -6.877 -9.576 1.00 98.62 101 ILE A O 1
ATOM 832 N N . TYR A 1 102 ? 1.719 -5.412 -8.248 1.00 98.81 102 TYR A N 1
ATOM 833 C CA . TYR A 1 102 ? 1.808 -4.273 -9.153 1.00 98.81 102 TYR A CA 1
ATOM 834 C C . TYR A 1 102 ? 2.664 -3.182 -8.520 1.00 98.81 102 TYR A C 1
ATOM 836 O O . TYR A 1 102 ? 2.393 -2.785 -7.392 1.00 98.81 102 TYR A O 1
ATOM 844 N N . ALA A 1 103 ? 3.667 -2.692 -9.247 1.00 98.75 103 ALA A N 1
ATOM 845 C CA . ALA A 1 103 ? 4.445 -1.505 -8.910 1.00 98.75 103 ALA A CA 1
ATOM 846 C C . ALA A 1 103 ? 4.009 -0.359 -9.829 1.00 98.75 103 ALA A C 1
ATOM 848 O O . ALA A 1 103 ? 4.117 -0.460 -11.054 1.00 98.75 103 ALA A O 1
ATOM 849 N N . ILE A 1 104 ? 3.471 0.709 -9.242 1.00 98.62 104 ILE A N 1
ATOM 850 C CA . ILE A 1 104 ? 2.664 1.704 -9.958 1.00 98.62 104 ILE A CA 1
ATOM 851 C C . ILE A 1 104 ? 3.265 3.094 -9.758 1.00 98.62 104 ILE A C 1
ATOM 853 O O . ILE A 1 104 ? 3.396 3.564 -8.626 1.00 98.62 104 ILE A O 1
ATOM 857 N N . GLY A 1 105 ? 3.632 3.751 -10.860 1.00 97.94 105 GLY A N 1
ATOM 858 C CA . GLY A 1 105 ? 4.165 5.112 -10.849 1.00 97.94 105 GLY A CA 1
ATOM 859 C C . GLY A 1 105 ? 5.487 5.249 -10.087 1.00 97.94 105 GLY A C 1
ATOM 860 O O . GLY A 1 105 ? 6.391 4.418 -10.233 1.00 97.94 105 GLY A O 1
ATOM 861 N N . GLY A 1 106 ? 5.609 6.323 -9.309 1.00 97.06 106 GLY A N 1
ATOM 862 C CA . GLY A 1 106 ? 6.800 6.699 -8.550 1.00 97.06 106 GLY A CA 1
ATOM 863 C C . GLY A 1 106 ? 7.711 7.670 -9.283 1.00 97.06 106 GLY A C 1
ATOM 864 O O . GLY A 1 106 ? 7.306 8.339 -10.223 1.00 97.06 106 GLY A O 1
ATOM 865 N N . TYR A 1 107 ? 8.954 7.762 -8.828 1.00 95.94 107 TYR A N 1
ATOM 866 C CA . TYR A 1 107 ? 9.980 8.641 -9.379 1.00 95.94 107 TYR A CA 1
ATOM 867 C C . TYR A 1 107 ? 11.255 7.844 -9.655 1.00 95.94 107 TYR A C 1
ATOM 869 O O . TYR A 1 107 ? 11.729 7.131 -8.767 1.00 95.94 107 TYR A O 1
ATOM 877 N N . ASP A 1 108 ? 11.827 7.968 -10.855 1.00 96.19 108 ASP A N 1
ATOM 878 C CA . ASP A 1 108 ? 13.027 7.211 -11.269 1.00 96.19 108 ASP A CA 1
ATOM 879 C C . ASP A 1 108 ? 14.358 7.897 -10.918 1.00 96.19 108 ASP A C 1
ATOM 881 O O . ASP A 1 108 ? 15.433 7.338 -11.120 1.00 96.19 108 ASP A O 1
ATOM 885 N N . GLY A 1 109 ? 14.319 9.099 -10.346 1.00 93.31 109 GLY A N 1
ATOM 886 C CA . GLY A 1 109 ? 15.500 9.950 -10.167 1.00 93.31 109 GLY A CA 1
ATOM 887 C C . GLY A 1 109 ? 15.456 11.206 -11.035 1.00 93.31 109 GLY A C 1
ATOM 888 O O . GLY A 1 109 ? 16.115 12.190 -10.696 1.00 93.31 109 GLY A O 1
ATOM 889 N N . LYS A 1 110 ? 14.636 11.199 -12.092 1.00 92.56 110 LYS A N 1
ATOM 890 C CA . LYS A 1 110 ? 14.482 12.288 -13.063 1.00 92.56 110 LYS A CA 1
ATOM 891 C C . LYS A 1 110 ? 13.025 12.702 -13.263 1.00 92.56 110 LYS A C 1
ATOM 893 O O . LYS A 1 110 ? 12.747 13.894 -13.292 1.00 92.56 110 LYS A O 1
ATOM 898 N N . ASN A 1 111 ? 12.110 11.744 -13.396 1.00 93.69 111 ASN A N 1
ATOM 899 C CA . ASN A 1 111 ? 10.717 11.988 -13.761 1.00 93.69 111 ASN A CA 1
ATOM 900 C C . ASN A 1 111 ? 9.749 11.242 -12.840 1.00 93.69 111 ASN A C 1
ATOM 902 O O . ASN A 1 111 ? 10.031 10.124 -12.401 1.00 93.69 111 ASN A O 1
ATOM 906 N N . ALA A 1 112 ? 8.578 11.844 -12.614 1.00 95.19 112 ALA A N 1
ATOM 907 C CA . ALA A 1 112 ? 7.414 11.111 -12.131 1.00 95.19 112 ALA A CA 1
ATOM 908 C C . ALA A 1 112 ? 6.945 10.138 -13.226 1.00 95.19 112 ALA A C 1
ATOM 910 O O . ALA A 1 112 ? 6.891 10.488 -14.406 1.00 95.19 112 ALA A O 1
ATOM 911 N N . LEU A 1 113 ? 6.639 8.905 -12.843 1.00 97.12 113 LEU A N 1
ATOM 912 C CA . LEU A 1 113 ? 6.391 7.798 -13.755 1.00 97.12 113 LEU A CA 1
ATOM 913 C C . LEU A 1 113 ? 4.894 7.549 -13.911 1.00 97.12 113 LEU A C 1
ATOM 915 O O . LEU A 1 113 ? 4.148 7.552 -12.934 1.00 97.12 113 LEU A O 1
ATOM 919 N N . SER A 1 114 ? 4.464 7.272 -15.140 1.00 97.25 114 SER A N 1
ATOM 920 C CA . SER A 1 114 ? 3.151 6.679 -15.433 1.00 97.25 114 SER A CA 1
ATOM 921 C C . SER A 1 114 ? 3.217 5.170 -15.632 1.00 97.25 114 SER A C 1
ATOM 923 O O . SER A 1 114 ? 2.193 4.498 -15.594 1.00 97.25 114 SER A O 1
ATOM 925 N N . SER A 1 115 ? 4.410 4.621 -15.851 1.00 98.56 115 SER A N 1
ATOM 926 C CA . SER A 1 115 ? 4.592 3.200 -16.121 1.00 98.56 115 SER A CA 1
ATOM 927 C C . SER A 1 115 ? 4.156 2.345 -14.933 1.00 98.56 115 SER A C 1
ATOM 929 O O . SER A 1 115 ? 4.358 2.706 -13.768 1.00 98.56 115 SER A O 1
ATOM 931 N N . VAL A 1 116 ? 3.593 1.185 -15.252 1.00 98.81 116 VAL A N 1
ATOM 932 C CA . VAL A 1 116 ? 3.129 0.196 -14.284 1.00 98.81 116 VAL A CA 1
ATOM 933 C C . VAL A 1 116 ? 3.755 -1.140 -14.632 1.00 98.81 116 VAL A C 1
ATOM 935 O O . VAL A 1 116 ? 3.768 -1.543 -15.796 1.00 98.81 116 VAL A O 1
ATOM 938 N N . GLU A 1 117 ? 4.280 -1.825 -13.628 1.00 98.75 117 GLU A N 1
ATOM 939 C CA . GLU A 1 117 ? 4.847 -3.157 -13.787 1.00 98.75 117 GLU A CA 1
ATOM 940 C C . GLU A 1 117 ? 4.080 -4.156 -12.938 1.00 98.75 117 GLU A C 1
ATOM 942 O O . GLU A 1 117 ? 3.717 -3.872 -11.799 1.00 98.75 117 GLU A O 1
ATOM 947 N N . ARG A 1 118 ? 3.853 -5.341 -13.492 1.00 98.75 118 ARG A N 1
ATOM 948 C CA . ARG A 1 118 ? 3.183 -6.453 -12.834 1.00 98.75 118 ARG A CA 1
ATOM 949 C C . ARG A 1 118 ? 4.145 -7.623 -12.724 1.00 98.75 118 ARG A C 1
ATOM 951 O O . ARG A 1 118 ? 4.705 -8.056 -13.727 1.00 98.75 118 ARG A O 1
ATOM 958 N N . TYR A 1 119 ? 4.289 -8.159 -11.522 1.00 98.56 119 TYR A N 1
ATOM 959 C CA . TYR A 1 119 ? 5.032 -9.378 -11.259 1.00 98.56 119 TYR A CA 1
ATOM 960 C C . TYR A 1 119 ? 4.112 -10.596 -11.247 1.00 98.56 119 TYR A C 1
ATOM 962 O O . TYR A 1 119 ? 3.087 -10.620 -10.558 1.00 98.56 119 TYR A O 1
ATOM 970 N N . THR A 1 120 ? 4.536 -11.638 -11.957 1.00 96.88 120 THR A N 1
ATOM 971 C CA . THR A 1 120 ? 4.002 -12.999 -11.829 1.00 96.88 120 THR A CA 1
ATOM 972 C C . THR A 1 120 ? 5.152 -13.978 -11.621 1.00 96.88 120 THR A C 1
ATOM 974 O O . THR A 1 120 ? 6.277 -13.729 -12.051 1.00 96.88 120 THR A O 1
ATOM 977 N N . THR A 1 121 ? 4.891 -15.116 -10.979 1.00 93.25 121 THR A N 1
ATOM 978 C CA . THR A 1 121 ? 5.922 -16.146 -10.768 1.00 93.25 121 THR A CA 1
ATOM 979 C C . THR A 1 121 ? 6.386 -16.808 -12.065 1.00 93.25 121 THR A C 1
ATOM 981 O O . THR A 1 121 ? 7.500 -17.319 -12.104 1.00 93.25 121 THR A O 1
ATOM 984 N N . SER A 1 122 ? 5.562 -16.797 -13.118 1.00 95.06 122 SER A N 1
ATOM 985 C CA . SER A 1 122 ? 5.877 -17.401 -14.415 1.00 95.06 122 SER A CA 1
ATOM 986 C C . SER A 1 122 ? 6.673 -16.478 -15.338 1.00 95.06 122 SER A C 1
ATOM 988 O O . SER A 1 122 ? 7.603 -16.946 -15.988 1.00 95.06 122 SER A O 1
ATOM 990 N N . ALA A 1 123 ? 6.325 -15.189 -15.406 1.00 95.69 123 ALA A N 1
ATOM 991 C CA . ALA A 1 123 ? 6.927 -14.242 -16.353 1.00 95.69 123 ALA A CA 1
ATOM 992 C C . ALA A 1 123 ? 7.902 -13.240 -15.707 1.00 95.69 123 ALA A C 1
ATOM 994 O O . ALA A 1 123 ? 8.628 -12.535 -16.407 1.00 95.69 123 ALA A O 1
ATOM 995 N N . GLY A 1 124 ? 7.941 -13.156 -14.375 1.00 97.25 124 GLY A N 1
ATOM 996 C CA . GLY A 1 124 ? 8.652 -12.088 -13.680 1.00 97.25 124 GLY A CA 1
ATOM 997 C C . GLY A 1 124 ? 7.936 -10.744 -13.833 1.00 97.25 124 GLY A C 1
ATOM 998 O O . GLY A 1 124 ? 6.706 -10.696 -13.892 1.00 97.25 124 GLY A O 1
ATOM 999 N N . TRP A 1 125 ? 8.705 -9.651 -13.843 1.00 98.69 125 TRP A N 1
ATOM 1000 C CA . TRP A 1 125 ? 8.183 -8.292 -13.995 1.00 98.69 125 TRP A CA 1
ATOM 1001 C C . TRP A 1 125 ? 7.941 -7.940 -15.462 1.00 98.69 125 TRP A C 1
ATOM 1003 O O . TRP A 1 125 ? 8.851 -7.992 -16.292 1.00 98.69 125 TRP A O 1
ATOM 1013 N N . GLU A 1 126 ? 6.727 -7.504 -15.778 1.00 98.50 126 GLU A N 1
ATOM 1014 C CA . GLU A 1 126 ? 6.343 -7.038 -17.107 1.00 98.50 126 GLU A CA 1
ATOM 1015 C C . GLU A 1 126 ? 5.606 -5.708 -17.033 1.00 98.50 126 GLU A C 1
ATOM 1017 O O . GLU A 1 126 ? 4.866 -5.458 -16.085 1.00 98.50 126 GLU A O 1
ATOM 1022 N N . PHE A 1 127 ? 5.784 -4.858 -18.046 1.00 98.69 127 PHE A N 1
ATOM 1023 C CA . PHE A 1 127 ? 4.988 -3.642 -18.151 1.00 98.69 127 PHE A CA 1
ATOM 1024 C C . PHE A 1 127 ? 3.544 -3.997 -18.509 1.00 98.69 127 PHE A C 1
ATOM 1026 O O . PHE A 1 127 ? 3.300 -4.834 -19.379 1.00 98.69 127 PHE A O 1
ATOM 1033 N N . VAL A 1 128 ? 2.607 -3.332 -17.846 1.00 98.50 128 VAL A N 1
ATOM 1034 C CA . VAL A 1 128 ? 1.185 -3.302 -18.209 1.00 98.50 128 VAL A CA 1
ATOM 1035 C C . VAL A 1 128 ? 0.817 -1.878 -18.627 1.00 98.50 128 VAL A C 1
ATOM 1037 O O . VAL A 1 128 ? 1.701 -1.018 -18.708 1.00 98.50 128 VAL A O 1
ATOM 1040 N N . ASN A 1 129 ? -0.454 -1.609 -18.935 1.00 98.31 129 ASN A N 1
ATOM 1041 C CA . ASN A 1 129 ? -0.833 -0.268 -19.371 1.00 98.31 129 ASN A CA 1
ATOM 1042 C C . ASN A 1 129 ? -0.494 0.786 -18.311 1.00 98.31 129 ASN A C 1
ATOM 1044 O O . ASN A 1 129 ? -0.752 0.619 -17.116 1.00 98.31 129 ASN A O 1
ATOM 1048 N N . SER A 1 130 ? 0.105 1.872 -18.792 1.00 98.25 130 SER A N 1
ATOM 1049 C CA . SER A 1 130 ? 0.499 3.019 -17.987 1.00 98.25 130 SER A CA 1
ATOM 1050 C C . SER A 1 130 ? -0.717 3.789 -17.483 1.00 98.25 130 SER A C 1
ATOM 1052 O O . SER A 1 130 ? -1.765 3.803 -18.128 1.00 98.25 130 SER A O 1
ATOM 1054 N N . LEU A 1 131 ? -0.527 4.478 -16.361 1.00 97.44 131 LEU A N 1
ATOM 1055 C CA . LEU A 1 131 ? -1.436 5.504 -15.864 1.00 97.44 131 LEU A CA 1
ATOM 1056 C C . LEU A 1 131 ? -1.709 6.564 -16.939 1.00 97.44 131 LEU A C 1
ATOM 1058 O O . LEU A 1 131 ? -0.834 6.875 -17.756 1.00 97.44 131 LEU A O 1
ATOM 1062 N N . ILE A 1 132 ? -2.889 7.172 -16.867 1.00 94.56 132 ILE A N 1
ATOM 1063 C CA . ILE A 1 132 ? -3.282 8.343 -17.656 1.00 94.56 132 ILE A CA 1
ATOM 1064 C C . ILE A 1 132 ? -2.345 9.512 -17.327 1.00 94.56 132 ILE A C 1
ATOM 1066 O O . ILE A 1 132 ? -1.880 10.205 -18.233 1.00 94.56 132 ILE A O 1
ATOM 1070 N N . ALA A 1 133 ? -2.017 9.699 -16.043 1.00 88.88 133 ALA A N 1
ATOM 1071 C CA . ALA A 1 133 ? -1.068 10.705 -15.584 1.00 88.88 133 ALA A CA 1
ATOM 1072 C C . ALA A 1 133 ? 0.019 10.098 -14.683 1.00 88.88 133 ALA A C 1
ATOM 1074 O O . ALA A 1 133 ? -0.258 9.437 -13.679 1.00 88.88 133 ALA A O 1
ATOM 1075 N N . GLY A 1 134 ? 1.283 10.361 -15.031 1.00 92.62 134 GLY A N 1
ATOM 1076 C CA . GLY A 1 134 ? 2.426 9.941 -14.222 1.00 92.62 134 GLY A CA 1
ATOM 1077 C C . GLY A 1 134 ? 2.467 10.658 -12.881 1.00 92.62 134 GLY A C 1
ATOM 1078 O O . GLY A 1 134 ? 2.234 11.862 -12.822 1.00 92.62 134 GLY A O 1
ATOM 1079 N N . ARG A 1 135 ? 2.758 9.923 -11.805 1.00 94.19 135 ARG A N 1
ATOM 1080 C CA . ARG A 1 135 ? 2.670 10.441 -10.435 1.00 94.19 135 ARG A CA 1
ATOM 1081 C C . ARG A 1 135 ? 3.670 9.782 -9.491 1.00 94.19 135 ARG A C 1
ATOM 1083 O O . ARG A 1 135 ? 3.953 8.592 -9.614 1.00 94.19 135 ARG A O 1
ATOM 1090 N N . SER A 1 136 ? 4.162 10.547 -8.521 1.00 94.50 136 SER A N 1
ATOM 1091 C CA . SER A 1 136 ? 4.934 10.064 -7.368 1.00 94.50 136 SER A CA 1
ATOM 1092 C C . SER A 1 136 ? 4.295 10.510 -6.059 1.00 94.50 136 SER A C 1
ATOM 1094 O O . SER A 1 136 ? 3.639 11.548 -6.031 1.00 94.50 136 SER A O 1
ATOM 1096 N N . GLY A 1 137 ? 4.492 9.745 -4.989 1.00 92.19 137 GLY A N 1
ATOM 1097 C CA . GLY A 1 137 ? 3.904 10.036 -3.680 1.00 92.19 137 GLY A CA 1
ATOM 1098 C C . GLY A 1 137 ? 2.379 9.908 -3.655 1.00 92.19 137 GLY A C 1
ATOM 1099 O O . GLY A 1 137 ? 1.674 10.676 -3.005 1.00 92.19 137 GLY A O 1
ATOM 1100 N N . ALA A 1 138 ? 1.856 8.990 -4.467 1.00 94.50 138 ALA A N 1
ATOM 1101 C CA . ALA A 1 138 ? 0.447 8.620 -4.490 1.00 94.50 138 ALA A CA 1
ATOM 1102 C C . ALA A 1 138 ? 0.186 7.462 -3.513 1.00 94.50 138 ALA A C 1
ATOM 1104 O O . ALA A 1 138 ? 1.123 6.803 -3.053 1.00 94.50 138 ALA A O 1
ATOM 1105 N N . CYS A 1 139 ? -1.085 7.149 -3.265 1.00 94.06 139 CYS A N 1
ATOM 1106 C CA . CYS A 1 139 ? -1.479 5.885 -2.646 1.00 94.06 139 CYS A CA 1
ATOM 1107 C C . CYS A 1 139 ? -2.291 5.036 -3.624 1.00 94.06 139 CYS A C 1
ATOM 1109 O O . CYS A 1 139 ? -2.951 5.558 -4.525 1.00 94.06 139 CYS A O 1
ATOM 1111 N N . ALA A 1 140 ? -2.239 3.717 -3.444 1.00 96.75 140 ALA A N 1
ATOM 1112 C CA . ALA A 1 140 ? -3.046 2.788 -4.215 1.00 96.75 140 ALA A CA 1
ATOM 1113 C C . ALA A 1 140 ? -3.634 1.701 -3.320 1.00 96.75 140 ALA A C 1
ATOM 1115 O O . ALA A 1 140 ? -3.037 1.317 -2.314 1.00 96.75 140 ALA A O 1
ATOM 1116 N N . VAL A 1 141 ? -4.797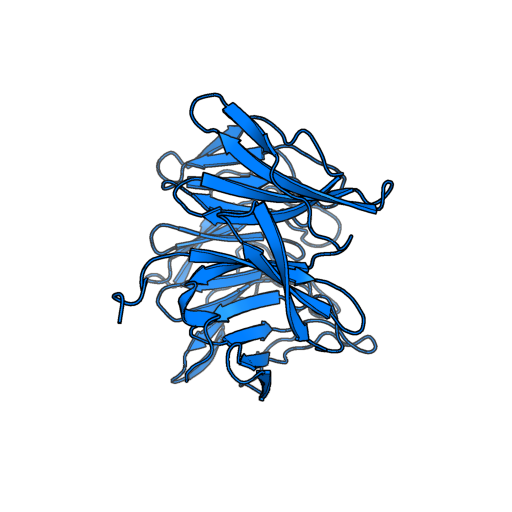 1.192 -3.712 1.00 97.56 141 VAL A N 1
ATOM 1117 C CA . VAL A 1 141 ? -5.522 0.148 -2.989 1.00 97.56 141 VAL A CA 1
ATOM 1118 C C . VAL A 1 141 ? -6.265 -0.755 -3.961 1.00 97.56 141 VAL A C 1
ATOM 1120 O O . VAL A 1 141 ? -6.630 -0.338 -5.061 1.00 97.56 141 VAL A O 1
ATOM 1123 N N . THR A 1 142 ? -6.506 -1.997 -3.558 1.00 98.31 142 THR A N 1
ATOM 1124 C CA . THR A 1 142 ? -7.321 -2.941 -4.319 1.00 98.31 142 THR A CA 1
ATOM 1125 C C . THR A 1 142 ? -8.708 -3.077 -3.714 1.00 98.31 142 THR A C 1
ATOM 1127 O O . THR A 1 142 ? -8.873 -3.192 -2.501 1.00 98.31 142 THR A O 1
ATOM 1130 N N . LEU A 1 143 ? -9.726 -3.029 -4.571 1.00 98.44 143 LEU A N 1
ATOM 1131 C CA . LEU A 1 143 ? -11.124 -3.170 -4.180 1.00 98.44 143 LEU A CA 1
ATOM 1132 C C . LEU A 1 143 ? -11.925 -3.741 -5.352 1.00 98.44 143 LEU A C 1
ATOM 1134 O O . LEU A 1 143 ? -11.809 -3.259 -6.477 1.00 98.44 143 LEU A O 1
ATOM 1138 N N . ASN A 1 144 ? -12.754 -4.753 -5.086 1.00 97.12 144 ASN A N 1
ATOM 1139 C CA . ASN A 1 144 ? -13.659 -5.370 -6.065 1.00 97.12 144 ASN A CA 1
ATOM 1140 C C . ASN A 1 144 ? -12.960 -5.790 -7.377 1.00 97.12 144 ASN A C 1
ATOM 1142 O O . ASN A 1 144 ? -13.443 -5.483 -8.465 1.00 97.12 144 ASN A O 1
ATOM 1146 N N . GLY A 1 145 ? -11.803 -6.455 -7.274 1.00 98.12 145 GLY A N 1
ATOM 1147 C CA . GLY A 1 145 ? -11.063 -6.956 -8.441 1.00 98.12 145 GLY A CA 1
ATOM 1148 C C . GLY A 1 145 ? -10.322 -5.880 -9.248 1.00 98.12 145 GLY A C 1
ATOM 1149 O O . GLY A 1 145 ? -9.858 -6.146 -10.351 1.00 98.12 145 GLY A O 1
ATOM 1150 N N . LYS A 1 146 ? -10.227 -4.649 -8.734 1.00 98.62 146 LYS A N 1
ATOM 1151 C CA . LYS A 1 146 ? -9.621 -3.502 -9.424 1.00 98.62 146 LYS A CA 1
ATOM 1152 C C . LYS A 1 146 ? -8.568 -2.829 -8.553 1.00 98.62 146 LYS A C 1
ATOM 1154 O O . LYS A 1 146 ? -8.574 -2.993 -7.332 1.00 98.62 146 LYS A O 1
ATOM 1159 N N . ILE A 1 147 ? -7.683 -2.058 -9.183 1.00 98.81 147 ILE A N 1
ATOM 1160 C CA . ILE A 1 147 ? -6.712 -1.202 -8.486 1.00 98.81 147 ILE A CA 1
ATOM 1161 C C . ILE A 1 147 ? -7.164 0.242 -8.622 1.00 98.81 147 ILE A C 1
ATOM 1163 O O . ILE A 1 147 ? -7.429 0.690 -9.730 1.00 98.81 147 ILE A O 1
ATOM 1167 N N . TYR A 1 148 ? -7.186 0.978 -7.523 1.00 98.31 148 TYR A N 1
ATOM 1168 C CA . TYR A 1 148 ? -7.411 2.415 -7.516 1.00 98.31 148 TYR A CA 1
ATOM 1169 C C . TYR A 1 148 ? -6.129 3.102 -7.079 1.00 98.31 148 TYR A C 1
ATOM 1171 O O . TYR A 1 148 ? -5.483 2.645 -6.137 1.00 98.31 148 TYR A O 1
ATOM 1179 N N . ILE A 1 149 ? -5.766 4.188 -7.751 1.00 96.94 149 ILE A N 1
ATOM 1180 C CA . ILE A 1 149 ? -4.641 5.050 -7.388 1.00 96.94 149 ILE A CA 1
ATOM 1181 C C . ILE A 1 149 ? -5.114 6.495 -7.326 1.00 96.94 149 ILE A C 1
ATOM 1183 O O . ILE A 1 149 ? -5.936 6.928 -8.134 1.00 96.94 149 ILE A O 1
ATOM 1187 N N . MET A 1 150 ? -4.611 7.236 -6.349 1.00 94.06 150 MET A N 1
ATOM 1188 C CA . MET A 1 150 ? -5.095 8.574 -6.033 1.00 94.06 150 MET A CA 1
ATOM 1189 C C . MET A 1 150 ? -4.012 9.409 -5.365 1.00 94.06 150 MET A C 1
ATOM 1191 O O . MET A 1 150 ? -3.086 8.882 -4.742 1.00 94.06 150 MET A O 1
ATOM 1195 N N . GLY A 1 151 ? -4.126 10.725 -5.521 1.00 90.88 151 GLY A N 1
ATOM 1196 C CA . GLY A 1 151 ? -3.144 11.656 -4.986 1.00 90.88 151 GLY A CA 1
ATOM 1197 C C . GLY A 1 151 ? -1.818 11.654 -5.743 1.00 90.88 151 GLY A C 1
ATOM 1198 O O . GLY A 1 151 ? -1.710 11.203 -6.895 1.00 90.88 151 GLY A O 1
ATOM 1199 N N . GLY A 1 152 ? -0.799 12.143 -5.041 1.00 89.00 152 GLY A N 1
ATOM 1200 C CA . GLY A 1 152 ? 0.569 12.285 -5.526 1.00 89.00 152 GLY A CA 1
ATOM 1201 C C . GLY A 1 152 ? 0.771 13.519 -6.393 1.00 89.00 152 GLY A C 1
ATOM 1202 O O . GLY A 1 152 ? -0.109 14.368 -6.524 1.00 89.00 152 GLY A O 1
ATOM 1203 N N . SER A 1 153 ? 1.954 13.636 -6.984 1.00 86.25 153 SER A N 1
ATOM 1204 C CA . SER A 1 153 ? 2.332 14.774 -7.818 1.00 86.25 153 SER A CA 1
ATOM 1205 C C . SER A 1 153 ? 2.907 14.346 -9.163 1.00 86.25 153 SER A C 1
ATOM 1207 O O . SER A 1 153 ? 3.640 13.360 -9.275 1.00 86.25 153 SER A O 1
ATOM 1209 N N . ALA A 1 154 ? 2.585 15.131 -10.190 1.00 75.50 154 ALA A N 1
ATOM 1210 C CA . ALA A 1 154 ? 3.169 15.053 -11.524 1.00 75.50 154 ALA A CA 1
ATOM 1211 C C . ALA A 1 154 ? 4.093 16.269 -11.724 1.00 75.50 154 ALA A C 1
ATOM 1213 O O . ALA A 1 154 ? 3.772 17.206 -12.452 1.00 75.50 154 ALA A O 1
ATOM 1214 N N . GLY A 1 155 ? 5.213 16.315 -10.996 1.00 70.94 155 GLY A N 1
ATOM 1215 C CA . GLY A 1 155 ? 6.086 17.495 -10.945 1.00 70.94 155 GLY A CA 1
ATOM 1216 C C . GLY A 1 155 ? 5.717 18.440 -9.798 1.00 70.94 155 GLY A C 1
ATOM 1217 O O . GLY A 1 155 ? 5.669 18.008 -8.652 1.00 70.94 155 GLY A O 1
ATOM 1218 N N . LEU A 1 156 ? 5.495 19.730 -10.085 1.00 62.94 156 LEU A N 1
ATOM 1219 C CA . LEU A 1 156 ? 5.244 20.755 -9.053 1.00 62.94 156 LEU A CA 1
ATOM 1220 C C . LEU A 1 156 ? 3.797 20.794 -8.535 1.00 62.94 156 LEU A C 1
ATOM 1222 O O . LEU A 1 156 ? 3.538 21.436 -7.522 1.00 62.94 156 LEU A O 1
ATOM 1226 N N . ASN A 1 157 ? 2.863 20.127 -9.217 1.00 72.75 157 ASN A N 1
ATOM 1227 C CA . ASN A 1 157 ? 1.446 20.174 -8.877 1.00 72.75 157 ASN A CA 1
ATOM 1228 C C . ASN A 1 157 ? 0.992 18.833 -8.296 1.00 72.75 157 ASN A C 1
ATOM 1230 O O . ASN A 1 157 ? 1.141 17.785 -8.935 1.00 72.75 157 ASN A O 1
ATOM 1234 N N . ASN A 1 158 ? 0.409 18.887 -7.099 1.00 79.44 158 ASN A N 1
ATOM 1235 C CA . ASN A 1 158 ? -0.300 17.758 -6.507 1.00 79.44 158 ASN A CA 1
ATOM 1236 C C . ASN A 1 158 ? -1.589 17.492 -7.300 1.00 79.44 158 ASN A C 1
ATOM 1238 O O . ASN A 1 158 ? -2.200 18.416 -7.845 1.00 79.44 158 ASN A O 1
ATOM 1242 N N . SER A 1 159 ? -2.001 16.230 -7.363 1.00 81.69 159 SER A N 1
ATOM 1243 C CA . SER A 1 159 ? -3.140 15.774 -8.152 1.00 81.69 159 SER A CA 1
ATOM 1244 C C . SER A 1 159 ? -4.282 15.301 -7.263 1.00 81.69 159 SER A C 1
ATOM 1246 O O . SER A 1 159 ? -4.081 14.473 -6.382 1.00 81.69 159 SER A O 1
ATOM 1248 N N . LYS A 1 160 ? -5.498 15.772 -7.553 1.00 88.75 160 LYS A N 1
ATOM 1249 C CA . LYS A 1 160 ? -6.742 15.217 -6.991 1.00 88.75 160 LYS A CA 1
ATOM 1250 C C . LYS A 1 160 ? -7.260 14.011 -7.779 1.00 88.75 160 LYS A C 1
ATOM 1252 O O . LYS A 1 160 ? -8.218 13.367 -7.367 1.00 88.75 160 LYS A O 1
ATOM 1257 N N . SER A 1 161 ? -6.635 13.716 -8.920 1.00 92.06 161 SER A N 1
ATOM 1258 C CA . SER A 1 161 ? -7.144 12.707 -9.841 1.00 92.06 161 SER A CA 1
ATOM 1259 C C . SER A 1 161 ? -7.076 11.306 -9.258 1.00 92.06 161 SER A C 1
ATOM 1261 O O . SER A 1 161 ? -6.065 10.898 -8.666 1.00 92.06 161 SER A O 1
ATOM 1263 N N . VAL A 1 162 ? -8.141 10.559 -9.516 1.00 95.56 162 VAL A N 1
ATOM 1264 C CA . VAL A 1 162 ? -8.266 9.148 -9.180 1.00 95.56 162 VAL A CA 1
ATOM 1265 C C . VAL A 1 162 ? -8.323 8.353 -10.474 1.00 95.56 162 VAL A C 1
ATOM 1267 O O . VAL A 1 162 ? -9.070 8.688 -11.394 1.00 95.56 162 VAL A O 1
ATOM 1270 N N . GLU A 1 163 ? -7.530 7.290 -10.550 1.00 97.25 163 GLU A N 1
ATOM 1271 C CA . GLU A 1 163 ? -7.564 6.356 -11.672 1.00 97.25 163 GLU A CA 1
ATOM 1272 C C . GLU A 1 163 ? -7.854 4.942 -11.175 1.00 97.25 163 GLU A C 1
ATOM 1274 O O . GLU A 1 163 ? -7.367 4.516 -10.126 1.00 97.25 163 GLU A O 1
ATOM 1279 N N . CYS A 1 164 ? -8.629 4.201 -11.958 1.00 98.31 164 CYS A N 1
ATOM 1280 C CA . CYS A 1 164 ? -9.016 2.828 -11.687 1.00 98.31 164 CYS A CA 1
ATOM 1281 C C . CYS A 1 164 ? -8.523 1.905 -12.806 1.00 98.31 164 CYS A C 1
ATOM 1283 O O . CYS A 1 164 ? -8.897 2.072 -13.965 1.00 98.31 164 CYS A O 1
ATOM 1285 N N . TYR A 1 165 ? -7.732 0.897 -12.457 1.00 98.75 165 TYR A N 1
ATOM 1286 C CA . TYR A 1 165 ? -7.256 -0.142 -13.359 1.00 98.75 165 TYR A CA 1
ATOM 1287 C C . TYR A 1 165 ? -8.191 -1.343 -13.357 1.00 98.75 165 TYR A C 1
ATOM 1289 O O . TYR A 1 165 ? -8.469 -1.934 -12.308 1.00 98.75 165 TYR A O 1
ATOM 1297 N N . ASN A 1 166 ? -8.614 -1.743 -14.552 1.00 98.19 166 ASN A N 1
ATOM 1298 C CA . ASN A 1 166 ? -9.260 -3.023 -14.783 1.00 98.19 166 ASN A CA 1
ATOM 1299 C C . ASN A 1 166 ? -8.229 -4.028 -15.340 1.00 98.19 166 ASN A C 1
ATOM 1301 O O . ASN A 1 166 ? -7.742 -3.820 -16.458 1.00 98.19 166 ASN A O 1
ATOM 1305 N N . PRO A 1 167 ? -7.894 -5.107 -14.605 1.00 97.25 167 PRO A N 1
ATOM 1306 C CA . PRO A 1 167 ? -6.930 -6.103 -15.066 1.00 97.25 167 PRO A CA 1
ATOM 1307 C C . PRO A 1 167 ? -7.414 -6.919 -16.271 1.00 97.25 167 PRO A C 1
ATOM 1309 O O . PRO A 1 167 ? -6.566 -7.371 -17.040 1.00 97.25 167 PRO A O 1
ATOM 1312 N N . ASP A 1 168 ? -8.728 -7.073 -16.464 1.00 97.12 168 ASP A N 1
ATOM 1313 C CA . ASP A 1 168 ? -9.295 -7.880 -17.554 1.00 97.12 168 ASP A CA 1
ATOM 1314 C C . ASP A 1 168 ? -9.134 -7.191 -18.910 1.00 97.12 168 ASP A C 1
ATOM 1316 O O . ASP A 1 168 ? -8.786 -7.821 -19.907 1.00 97.12 168 ASP A O 1
ATOM 1320 N N . SER A 1 169 ? -9.354 -5.875 -18.945 1.00 97.81 169 SER A N 1
ATOM 1321 C CA . SER A 1 169 ? -9.146 -5.060 -20.143 1.00 97.81 169 SER A CA 1
ATOM 1322 C C . SER A 1 169 ? -7.740 -4.471 -20.232 1.00 97.81 169 SER A C 1
ATOM 1324 O O . SER A 1 169 ? -7.387 -3.924 -21.274 1.00 97.81 169 SER A O 1
ATOM 1326 N N . ASN A 1 170 ? -6.937 -4.572 -19.165 1.00 97.94 170 ASN A N 1
ATOM 1327 C CA . ASN A 1 170 ? -5.647 -3.897 -19.026 1.00 97.94 170 ASN A CA 1
ATOM 1328 C C . ASN A 1 170 ? -5.778 -2.391 -19.319 1.00 97.94 170 ASN A C 1
ATOM 1330 O O . ASN A 1 170 ? -5.067 -1.850 -20.155 1.00 97.94 170 ASN A O 1
ATOM 1334 N N . THR A 1 171 ? -6.718 -1.690 -18.686 1.00 98.19 171 THR A N 1
ATOM 1335 C CA . THR A 1 171 ? -6.939 -0.251 -18.935 1.00 98.19 171 THR A CA 1
ATOM 1336 C C . THR A 1 171 ? -7.159 0.523 -17.651 1.00 98.19 171 THR A C 1
ATOM 1338 O O . THR A 1 171 ? -7.808 0.023 -16.733 1.00 98.19 171 THR A O 1
ATOM 1341 N N . TRP A 1 172 ? -6.689 1.769 -17.639 1.00 98.44 172 TRP A N 1
ATOM 1342 C CA . TRP A 1 172 ? -7.003 2.760 -16.616 1.00 98.44 172 TRP A CA 1
ATOM 1343 C C . TRP A 1 172 ? -8.162 3.649 -17.066 1.00 98.44 172 TRP A C 1
ATOM 1345 O O . TRP A 1 172 ? -8.226 4.051 -18.228 1.00 98.44 172 TRP A O 1
ATOM 1355 N N . THR A 1 173 ? -9.068 3.963 -16.146 1.00 97.62 173 THR A N 1
ATOM 1356 C CA . THR A 1 173 ? -10.168 4.915 -16.342 1.00 97.62 173 THR A CA 1
ATOM 1357 C C . THR A 1 173 ? -10.161 5.946 -15.225 1.00 97.62 173 THR A C 1
ATOM 1359 O O . THR A 1 173 ? -9.898 5.594 -14.075 1.00 97.62 173 THR A O 1
ATOM 1362 N N . SER A 1 174 ? -10.481 7.199 -15.540 1.00 96.94 174 SER A N 1
ATOM 1363 C CA . SER A 1 174 ? -10.684 8.232 -14.522 1.00 96.94 174 SER A CA 1
ATOM 1364 C C . SER A 1 174 ? -11.916 7.930 -13.666 1.00 96.94 174 SER A C 1
ATOM 1366 O O . SER A 1 174 ? -12.922 7.437 -14.179 1.00 96.94 174 SER A O 1
ATOM 1368 N N . CYS A 1 175 ? -11.814 8.243 -12.379 1.00 97.00 175 CYS A N 1
ATOM 1369 C CA . CYS A 1 175 ? -12.916 8.283 -11.419 1.00 97.00 175 CYS A CA 1
ATOM 1370 C C . CYS A 1 175 ? -13.080 9.720 -10.904 1.00 97.00 175 CYS A C 1
ATOM 1372 O O . CYS A 1 175 ? -12.286 10.598 -11.253 1.00 97.00 175 CYS A O 1
ATOM 1374 N N . ALA A 1 176 ? -14.076 9.958 -10.058 1.00 96.06 176 ALA A N 1
ATOM 1375 C CA . ALA A 1 176 ? -14.249 11.224 -9.369 1.00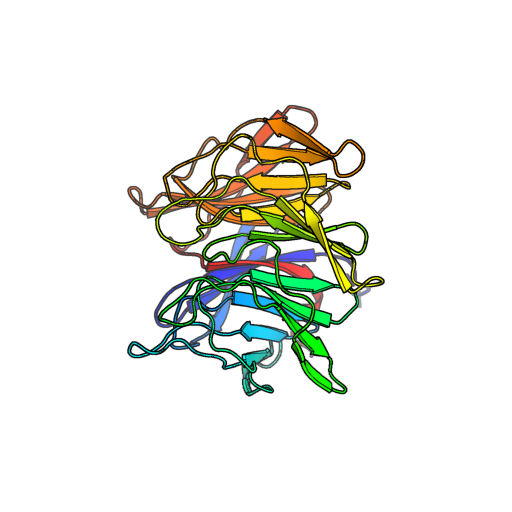 96.06 176 ALA A CA 1
ATOM 1376 C C . ALA A 1 176 ? -12.997 11.601 -8.567 1.00 96.06 176 ALA A C 1
ATOM 1378 O O . ALA A 1 176 ? -12.447 10.799 -7.806 1.00 96.06 176 ALA A O 1
ATOM 1379 N N . ASP A 1 177 ? -12.579 12.852 -8.730 1.00 94.06 177 ASP A N 1
ATOM 1380 C CA . ASP A 1 177 ? -11.449 13.433 -8.017 1.00 94.06 177 ASP A CA 1
ATOM 1381 C C . ASP A 1 177 ? -11.709 13.482 -6.504 1.00 94.06 177 ASP A C 1
ATOM 1383 O O . ASP A 1 177 ? -12.839 13.707 -6.055 1.00 94.06 177 ASP A O 1
ATOM 1387 N N . THR A 1 178 ? -10.649 13.326 -5.710 1.00 89.44 178 THR A N 1
ATOM 1388 C CA . THR A 1 178 ? -10.699 13.557 -4.259 1.00 89.44 178 THR A CA 1
ATOM 1389 C C . THR A 1 178 ? -11.097 15.006 -3.962 1.00 89.44 178 THR A C 1
ATOM 1391 O O . THR A 1 178 ? -10.821 15.915 -4.754 1.00 89.44 178 THR A O 1
ATOM 1394 N N . THR A 1 179 ? -11.737 15.278 -2.817 1.00 84.69 179 THR A N 1
ATOM 1395 C CA . THR A 1 179 ? -12.131 16.665 -2.507 1.00 84.69 179 THR A CA 1
ATOM 1396 C C . THR A 1 179 ? -10.925 17.510 -2.103 1.00 84.69 179 THR A C 1
ATOM 1398 O O . THR A 1 179 ? -10.819 18.671 -2.518 1.00 84.69 179 THR A O 1
ATOM 1401 N N . GLU A 1 180 ? -9.966 16.921 -1.387 1.00 79.44 180 GLU A N 1
ATOM 1402 C CA . GLU A 1 180 ? -8.670 17.528 -1.080 1.00 79.44 180 GLU A CA 1
ATOM 1403 C C . GLU A 1 180 ? -7.574 17.015 -2.021 1.00 79.44 180 GLU A C 1
ATOM 1405 O O . GLU A 1 180 ? -7.806 16.125 -2.832 1.00 79.44 180 GLU A O 1
ATOM 1410 N N . CYS A 1 181 ? -6.386 17.624 -1.984 1.00 69.81 181 CYS A N 1
ATOM 1411 C CA . CYS A 1 181 ? -5.260 17.250 -2.842 1.00 69.81 181 CYS A CA 1
ATOM 1412 C C . CYS A 1 181 ? -4.178 16.518 -2.036 1.00 69.81 181 CYS A C 1
ATOM 1414 O O . CYS A 1 181 ? -3.272 17.178 -1.518 1.00 69.81 181 CYS A O 1
ATOM 1416 N N . PRO A 1 182 ? -4.266 15.186 -1.885 1.00 74.88 182 PRO A N 1
ATOM 1417 C CA . PRO A 1 182 ? -3.393 14.489 -0.963 1.00 74.88 182 PRO A CA 1
ATOM 1418 C C . PRO A 1 182 ? -2.013 14.216 -1.578 1.00 74.88 182 PRO A C 1
ATOM 1420 O O . PRO A 1 182 ? -1.887 13.585 -2.632 1.00 74.88 182 PRO A O 1
ATOM 1423 N N . TYR A 1 183 ? -0.964 14.661 -0.886 1.00 79.81 183 TYR A N 1
ATOM 1424 C CA . TYR A 1 183 ? 0.424 14.294 -1.171 1.00 79.81 183 TYR A CA 1
ATOM 1425 C C . TYR A 1 183 ? 0.915 13.283 -0.129 1.00 79.81 183 TYR A C 1
ATOM 1427 O O . TYR A 1 183 ? 0.891 13.578 1.064 1.00 79.81 183 TYR A O 1
ATOM 1435 N N . ASP A 1 1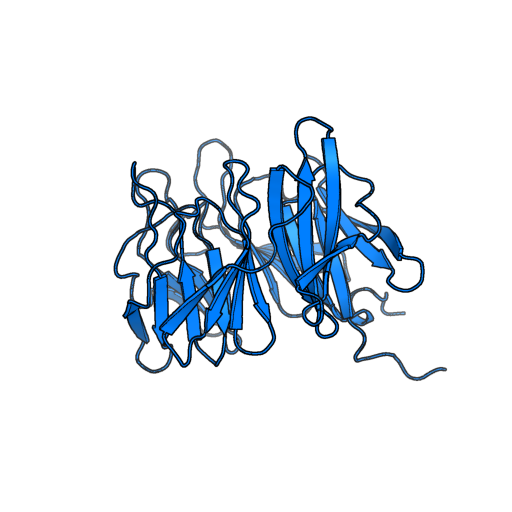84 ? 1.338 12.099 -0.571 1.00 83.12 184 ASP A N 1
ATOM 1436 C CA . ASP A 1 184 ? 1.612 10.933 0.281 1.00 83.12 184 ASP A CA 1
ATOM 1437 C C . ASP A 1 184 ? 0.454 10.579 1.254 1.00 83.12 184 ASP A C 1
ATOM 1439 O O . ASP A 1 184 ? 0.674 10.457 2.461 1.00 83.12 184 ASP A O 1
ATOM 1443 N N . PRO A 1 185 ? -0.798 10.417 0.770 1.00 88.75 185 PRO A N 1
ATOM 1444 C CA . PRO A 1 185 ? -1.887 9.902 1.603 1.00 88.75 185 PRO A CA 1
ATOM 1445 C C . PRO A 1 185 ? -1.680 8.446 2.020 1.00 88.75 185 PRO A C 1
ATOM 1447 O O . PRO A 1 185 ? -0.965 7.679 1.373 1.00 88.75 185 PRO A O 1
ATOM 1450 N N . SER A 1 186 ? -2.449 8.014 3.021 1.00 91.06 186 SER A N 1
ATOM 1451 C CA . SER A 1 186 ? -2.673 6.592 3.292 1.00 91.06 186 SER A CA 1
ATOM 1452 C C . SER A 1 186 ? -4.082 6.176 2.874 1.00 91.06 186 SER A C 1
ATOM 1454 O O . SER A 1 186 ? -5.024 6.945 3.052 1.00 91.06 186 SER A O 1
ATOM 1456 N N . ALA A 1 187 ? -4.250 4.965 2.335 1.00 94.19 187 ALA A N 1
ATOM 1457 C CA . ALA A 1 187 ? -5.561 4.462 1.929 1.00 94.19 187 ALA A CA 1
ATOM 1458 C C . ALA A 1 187 ? -5.787 2.999 2.312 1.00 94.19 187 ALA A C 1
ATOM 1460 O O . ALA A 1 187 ? -4.853 2.198 2.327 1.00 94.19 187 ALA A O 1
ATOM 1461 N N . ALA A 1 188 ? -7.049 2.654 2.569 1.00 96.25 188 ALA A N 1
ATOM 1462 C CA . ALA A 1 188 ? -7.483 1.290 2.843 1.00 96.25 188 ALA A CA 1
ATOM 1463 C C . ALA A 1 188 ? -8.844 0.990 2.209 1.00 96.25 188 ALA A C 1
ATOM 1465 O O . ALA A 1 188 ? -9.732 1.841 2.158 1.00 96.25 188 ALA A O 1
ATOM 1466 N N . ALA A 1 189 ? -9.017 -0.256 1.772 1.00 97.31 189 ALA A N 1
ATOM 1467 C CA . ALA A 1 189 ? -10.313 -0.793 1.396 1.00 97.31 189 ALA A CA 1
ATOM 1468 C C . ALA A 1 189 ? -11.001 -1.327 2.654 1.00 97.31 189 ALA A C 1
ATOM 1470 O O . ALA A 1 189 ? -10.429 -2.132 3.394 1.00 97.31 189 ALA A O 1
ATOM 1471 N N . HIS A 1 190 ? -12.226 -0.878 2.896 1.00 97.00 190 HIS A N 1
ATOM 1472 C CA . HIS A 1 190 ? -13.014 -1.264 4.059 1.00 97.00 190 HIS A CA 1
ATOM 1473 C C . HIS A 1 190 ? -14.500 -1.233 3.698 1.00 97.00 190 HIS A C 1
ATOM 1475 O O . HIS A 1 190 ? -14.970 -0.274 3.092 1.00 97.00 190 HIS A O 1
ATOM 1481 N N . ASN A 1 191 ? -15.236 -2.303 4.013 1.00 95.25 191 ASN A N 1
ATOM 1482 C CA . ASN A 1 191 ? -16.689 -2.401 3.809 1.00 95.25 191 ASN A CA 1
ATOM 1483 C C . ASN A 1 191 ? -17.178 -1.968 2.414 1.00 95.25 191 ASN A C 1
ATOM 1485 O O . ASN A 1 191 ? -18.164 -1.249 2.271 1.00 95.25 191 ASN A O 1
ATOM 1489 N N . GLY A 1 192 ? -16.471 -2.413 1.368 1.00 96.56 192 GLY A N 1
ATOM 1490 C CA . GLY A 1 192 ? -16.835 -2.140 -0.027 1.00 96.56 192 GLY A CA 1
ATOM 1491 C C . GLY A 1 192 ? -16.501 -0.727 -0.516 1.00 96.56 192 GLY A C 1
ATOM 1492 O O . GLY A 1 192 ? -16.899 -0.365 -1.622 1.00 96.56 192 GLY A O 1
ATOM 1493 N N . ARG A 1 193 ? -15.778 0.063 0.284 1.00 97.81 193 ARG A N 1
ATOM 1494 C CA . ARG A 1 193 ? -15.402 1.453 0.002 1.00 97.81 193 ARG A CA 1
ATOM 1495 C C . ARG A 1 193 ? -13.905 1.667 0.172 1.00 97.81 193 ARG A C 1
ATOM 1497 O O . ARG A 1 193 ? -13.211 0.838 0.765 1.00 97.81 193 ARG A O 1
ATOM 1504 N N . ILE A 1 194 ? -13.414 2.786 -0.349 1.00 97.56 194 ILE A N 1
ATOM 1505 C CA . ILE A 1 194 ? -12.026 3.223 -0.160 1.00 97.56 194 ILE A CA 1
ATOM 1506 C C . ILE A 1 194 ? -12.027 4.382 0.821 1.00 97.56 194 ILE A C 1
ATOM 1508 O O . ILE A 1 194 ? -12.785 5.331 0.652 1.00 97.56 194 ILE A O 1
ATOM 1512 N N . TYR A 1 195 ? -11.172 4.305 1.828 1.00 95.56 195 TYR A N 1
ATOM 1513 C CA . TYR A 1 195 ? -10.947 5.375 2.785 1.00 95.56 195 TYR A CA 1
ATOM 1514 C C . TYR A 1 195 ? -9.553 5.937 2.551 1.00 95.56 195 TYR A C 1
ATOM 1516 O O . TYR A 1 195 ? -8.593 5.170 2.476 1.00 95.56 195 TYR A O 1
ATOM 1524 N N . VAL A 1 196 ? -9.454 7.257 2.439 1.00 93.50 196 VAL A N 1
ATOM 1525 C CA . VAL A 1 196 ? -8.205 8.005 2.280 1.00 93.50 196 VAL A CA 1
ATOM 1526 C C . VAL A 1 196 ? -8.040 8.908 3.477 1.00 93.50 196 VAL A C 1
ATOM 1528 O O . VAL A 1 196 ? -8.956 9.642 3.847 1.00 93.50 196 VAL A O 1
ATOM 1531 N N . LEU A 1 197 ? -6.878 8.820 4.102 1.00 90.25 197 LEU A N 1
ATOM 1532 C CA . LEU A 1 197 ? -6.573 9.527 5.323 1.00 90.25 197 LEU A CA 1
ATOM 1533 C C . LEU A 1 197 ? -5.357 10.413 5.081 1.00 90.25 197 LEU A C 1
ATOM 1535 O O . LEU A 1 197 ? -4.262 9.906 4.821 1.00 90.25 197 LEU A O 1
ATOM 1539 N N . GLY A 1 198 ? -5.580 11.716 5.269 1.00 79.88 198 GLY A N 1
ATOM 1540 C CA . GLY A 1 198 ? -4.560 12.750 5.408 1.00 79.88 198 GLY A CA 1
ATOM 1541 C C . GLY A 1 198 ? -3.519 12.830 4.303 1.00 79.88 198 GLY A C 1
ATOM 1542 O O . GLY A 1 198 ? -3.713 12.348 3.190 1.00 79.88 198 GLY A O 1
ATOM 1543 N N . ASP A 1 199 ? -2.422 13.506 4.629 1.00 78.00 199 ASP A N 1
ATOM 1544 C CA . ASP A 1 199 ? -1.278 13.725 3.748 1.00 78.00 199 ASP A CA 1
ATOM 1545 C C . ASP A 1 199 ? -0.017 14.073 4.564 1.00 78.00 199 ASP A C 1
ATOM 1547 O O . ASP A 1 199 ? -0.058 14.232 5.789 1.00 78.00 199 ASP A O 1
ATOM 1551 N N . TRP A 1 200 ? 1.119 14.219 3.880 1.00 77.12 200 TRP A N 1
ATOM 1552 C CA . TRP A 1 200 ? 2.391 14.644 4.480 1.00 77.12 200 TRP A CA 1
ATOM 1553 C C . TRP A 1 200 ? 2.353 16.077 5.045 1.00 77.12 200 TRP A C 1
ATOM 1555 O O . TRP A 1 200 ? 3.269 16.498 5.742 1.00 77.12 200 TRP A O 1
ATOM 1565 N N . SER A 1 201 ? 1.331 16.876 4.742 1.00 78.38 201 SER A N 1
ATOM 1566 C CA . SER A 1 201 ? 1.293 18.301 5.094 1.00 78.38 201 SER A CA 1
ATOM 1567 C C . SER A 1 201 ? 0.658 18.581 6.455 1.00 78.38 201 SER A C 1
ATOM 1569 O O . SER A 1 201 ? 0.507 19.751 6.807 1.00 78.38 201 SER A O 1
ATOM 1571 N N . GLY A 1 202 ? 0.272 17.562 7.228 1.00 78.19 202 GLY A N 1
ATOM 1572 C CA . GLY A 1 202 ? -0.466 17.780 8.476 1.00 78.19 202 GLY A CA 1
ATOM 1573 C C . GLY A 1 202 ? -1.961 17.497 8.382 1.00 78.19 202 GLY A C 1
ATOM 1574 O O . GLY A 1 202 ? -2.670 17.667 9.376 1.00 78.19 202 GLY A O 1
ATOM 1575 N N . ASN A 1 203 ? -2.484 17.151 7.201 1.00 83.62 203 ASN A N 1
ATOM 1576 C CA . ASN A 1 203 ? -3.925 17.047 7.013 1.00 83.62 203 ASN A CA 1
ATOM 1577 C C . ASN A 1 203 ? -4.479 15.816 7.732 1.00 83.62 203 ASN A C 1
ATOM 1579 O O . ASN A 1 203 ? -3.999 14.700 7.561 1.00 83.62 203 ASN A O 1
ATOM 1583 N N . ARG A 1 204 ? -5.533 16.025 8.521 1.00 87.69 204 ARG A N 1
ATOM 1584 C CA . ARG A 1 204 ? -6.213 14.975 9.294 1.00 87.69 204 ARG A CA 1
ATOM 1585 C C . ARG A 1 204 ? -7.557 14.566 8.696 1.00 87.69 204 ARG A C 1
ATOM 1587 O O . ARG A 1 204 ? -8.277 13.777 9.308 1.00 87.69 204 ARG A O 1
ATOM 1594 N N . THR A 1 205 ? -7.915 15.131 7.545 1.00 89.44 205 THR A N 1
ATOM 1595 C CA . THR A 1 205 ? -9.172 14.841 6.852 1.00 89.44 205 THR A CA 1
ATOM 1596 C C . THR A 1 205 ? -9.219 13.375 6.460 1.00 89.44 205 THR A C 1
ATOM 1598 O O . THR A 1 205 ? -8.219 12.803 6.018 1.00 89.44 205 THR A O 1
ATOM 1601 N N . VAL A 1 206 ? -10.399 12.786 6.617 1.00 92.38 206 VAL A N 1
ATOM 1602 C CA . VAL A 1 206 ? -10.685 11.444 6.133 1.00 92.38 206 VAL A CA 1
ATOM 1603 C C . VAL A 1 206 ? -11.795 11.527 5.099 1.00 92.38 206 VAL A C 1
ATOM 1605 O O . VAL A 1 206 ? -12.868 12.081 5.349 1.00 92.38 206 VAL A O 1
ATOM 1608 N N . GLU A 1 207 ? -11.517 10.982 3.923 1.00 93.88 207 GLU A N 1
ATOM 1609 C CA . GLU A 1 207 ? -12.455 10.915 2.814 1.00 93.88 207 GLU A CA 1
ATOM 1610 C C . GLU A 1 207 ? -12.789 9.461 2.506 1.00 93.88 207 GLU A C 1
ATOM 1612 O O . GLU A 1 207 ? -11.942 8.572 2.592 1.00 93.88 207 GLU A O 1
ATOM 1617 N N . ARG A 1 208 ? -14.041 9.217 2.135 1.00 95.75 208 ARG A N 1
ATOM 1618 C CA . ARG A 1 208 ? -14.557 7.900 1.781 1.00 95.75 208 ARG A CA 1
ATOM 1619 C C . ARG A 1 208 ? -15.140 7.938 0.378 1.00 95.75 208 ARG A C 1
ATOM 1621 O O . ARG A 1 208 ? -16.047 8.731 0.126 1.00 95.75 208 ARG A O 1
ATOM 1628 N N . TYR A 1 209 ? -14.660 7.050 -0.480 1.00 97.56 209 TYR A N 1
ATOM 1629 C CA . TYR A 1 209 ? -15.105 6.872 -1.854 1.00 97.56 209 TYR A CA 1
ATOM 1630 C C . TYR A 1 209 ? -16.034 5.675 -1.996 1.00 97.56 209 TYR A C 1
ATOM 1632 O O . TYR A 1 209 ? -15.729 4.571 -1.525 1.00 97.56 209 TYR A O 1
ATOM 1640 N N . ASP A 1 210 ? -17.156 5.902 -2.672 1.00 97.50 210 ASP A N 1
ATOM 1641 C CA . ASP A 1 210 ? -18.102 4.865 -3.058 1.00 97.50 210 ASP A CA 1
ATOM 1642 C C . ASP A 1 210 ? -17.927 4.523 -4.550 1.00 97.50 210 ASP A C 1
ATOM 1644 O O . ASP A 1 210 ? -18.341 5.306 -5.409 1.00 97.50 210 ASP A O 1
ATOM 1648 N N . PRO A 1 211 ? -17.342 3.359 -4.894 1.00 97.00 211 PRO A N 1
ATOM 1649 C CA . PRO A 1 211 ? -17.081 2.997 -6.286 1.00 97.00 211 PRO A CA 1
ATOM 1650 C C . PRO A 1 211 ? -18.349 2.689 -7.093 1.00 97.00 211 PRO A C 1
ATOM 1652 O O . PRO A 1 211 ? -18.260 2.570 -8.312 1.00 97.00 211 PRO A O 1
ATOM 1655 N N . GLN A 1 212 ? -19.511 2.506 -6.451 1.00 96.56 212 GLN A N 1
ATOM 1656 C CA . GLN A 1 212 ? -20.770 2.290 -7.173 1.00 96.56 212 GLN A CA 1
ATOM 1657 C C . GLN A 1 212 ? -21.373 3.607 -7.653 1.00 96.56 212 GLN A C 1
ATOM 1659 O O . GLN A 1 212 ? -22.003 3.645 -8.708 1.00 96.56 212 GLN A O 1
ATOM 1664 N N . GLN A 1 213 ? -21.199 4.667 -6.865 1.00 97.44 213 GLN A N 1
ATOM 1665 C CA . GLN A 1 213 ? -21.727 5.994 -7.172 1.00 97.44 213 GLN A CA 1
ATOM 1666 C C . GLN A 1 213 ? -20.690 6.908 -7.823 1.00 97.44 213 GLN A C 1
ATOM 1668 O O . GLN A 1 213 ? -21.079 7.937 -8.363 1.00 97.44 213 GLN A O 1
ATOM 1673 N N . ASP A 1 214 ? -19.408 6.540 -7.764 1.00 97.62 214 ASP A N 1
ATOM 1674 C CA . ASP A 1 214 ? -18.285 7.382 -8.177 1.00 97.62 214 ASP A CA 1
ATOM 1675 C C . ASP A 1 214 ? -18.312 8.738 -7.450 1.00 97.62 214 ASP A C 1
ATOM 1677 O O . ASP A 1 214 ? -18.301 9.809 -8.052 1.00 97.62 214 ASP A O 1
ATOM 1681 N N . THR A 1 215 ? -18.440 8.698 -6.118 1.00 97.19 215 THR A N 1
ATOM 1682 C CA . THR A 1 215 ? -18.519 9.906 -5.283 1.00 97.19 215 THR A CA 1
ATOM 1683 C C . THR A 1 215 ? -17.675 9.806 -4.021 1.00 97.19 215 THR A C 1
ATOM 1685 O O . THR A 1 215 ? -17.450 8.726 -3.469 1.00 97.19 215 THR A O 1
ATOM 1688 N N . TRP A 1 216 ? -17.234 10.972 -3.546 1.00 96.56 216 TRP A N 1
ATOM 1689 C CA . TRP A 1 216 ? -16.506 11.144 -2.294 1.00 96.56 216 TRP A CA 1
ATOM 1690 C C . TRP A 1 216 ? -17.386 11.792 -1.227 1.00 96.56 216 TRP A C 1
ATOM 1692 O O . TRP A 1 216 ? -18.164 12.707 -1.498 1.00 96.56 216 TRP A O 1
ATOM 1702 N N . SER A 1 217 ? -17.218 11.349 0.016 1.00 95.00 217 SER A N 1
ATOM 1703 C CA . SER A 1 217 ? -17.826 11.951 1.204 1.00 95.00 217 SER A CA 1
ATOM 1704 C C . SER A 1 217 ? -16.774 12.134 2.293 1.00 95.00 217 SER A C 1
ATOM 1706 O O . SER A 1 217 ? -15.993 11.215 2.541 1.00 95.00 217 SER A O 1
ATOM 1708 N N . LYS A 1 218 ? -16.764 13.292 2.960 1.00 93.88 218 LYS A N 1
ATOM 1709 C CA . LYS A 1 218 ? -15.948 13.504 4.163 1.00 93.88 218 LYS A CA 1
ATOM 1710 C C . LYS A 1 218 ? -16.599 12.799 5.355 1.00 93.88 218 LYS A C 1
ATOM 1712 O O . LYS A 1 218 ? -17.822 12.830 5.486 1.00 93.88 218 LYS A O 1
ATOM 1717 N N . ILE A 1 219 ? -15.779 12.188 6.201 1.00 93.31 219 ILE A N 1
ATOM 1718 C CA . ILE A 1 219 ? -16.182 11.617 7.496 1.00 93.31 219 ILE A CA 1
ATOM 1719 C C . ILE A 1 219 ? -15.366 12.279 8.614 1.00 93.31 219 ILE A C 1
ATOM 1721 O O . ILE A 1 219 ? -14.557 13.173 8.339 1.00 93.31 219 ILE A O 1
ATOM 1725 N N . CYS A 1 220 ? -15.558 11.865 9.866 1.00 93.69 220 CYS A N 1
ATOM 1726 C CA . CYS A 1 220 ? -14.816 12.404 10.999 1.00 93.69 220 CYS A CA 1
ATOM 1727 C C . CYS A 1 220 ? -13.297 12.356 10.772 1.00 93.69 220 CYS A C 1
ATOM 1729 O O . CYS A 1 220 ? -12.701 11.296 10.555 1.00 93.69 220 CYS A O 1
ATOM 1731 N N . SER A 1 221 ? -12.668 13.528 10.852 1.00 92.62 221 SER A N 1
ATOM 1732 C CA . SER A 1 221 ? -11.217 13.686 10.798 1.00 92.62 221 SER A CA 1
ATOM 1733 C C . SER A 1 221 ? -10.535 13.028 11.999 1.00 92.62 221 SER A C 1
ATOM 1735 O O . SER A 1 221 ? -11.112 12.899 13.081 1.00 92.62 221 SER A O 1
ATOM 1737 N N . LEU A 1 222 ? -9.261 12.669 11.847 1.00 90.62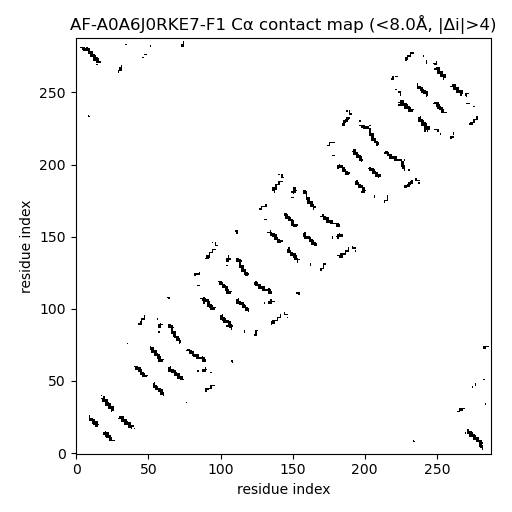 222 LEU A N 1
ATOM 1738 C CA . LEU A 1 222 ? -8.467 12.191 12.976 1.00 90.62 222 LEU A CA 1
ATOM 1739 C C . LEU A 1 222 ? -8.270 13.294 14.024 1.00 90.62 222 LEU A C 1
ATOM 1741 O O . LEU A 1 222 ? -7.982 14.447 13.702 1.00 90.62 222 LEU A O 1
ATOM 1745 N N . GLY A 1 223 ? -8.371 12.922 15.301 1.00 86.25 223 GLY A N 1
ATOM 1746 C CA . GLY A 1 223 ? -8.170 13.854 16.415 1.00 86.25 223 GLY A CA 1
ATOM 1747 C C . GLY A 1 223 ? -6.701 14.107 16.772 1.00 86.25 223 GLY A C 1
ATOM 1748 O O . GLY A 1 223 ? -6.395 15.110 17.415 1.00 86.25 223 GLY A O 1
ATOM 1749 N N . VAL A 1 224 ? -5.789 13.211 16.375 1.00 83.75 224 VAL A N 1
ATOM 1750 C CA . VAL A 1 224 ? -4.384 13.188 16.818 1.00 83.75 224 VAL A CA 1
ATOM 1751 C C . VAL A 1 224 ? -3.426 12.735 15.714 1.00 83.75 224 VAL A C 1
ATOM 1753 O O . VAL A 1 224 ? -3.791 11.942 14.843 1.00 83.75 224 VAL A O 1
ATOM 1756 N N . GLY A 1 225 ? -2.174 13.188 15.816 1.00 77.44 225 GLY A N 1
ATOM 1757 C CA . GLY A 1 225 ? -1.115 12.918 14.847 1.00 77.44 225 GLY A CA 1
ATOM 1758 C C . GLY A 1 225 ? -1.160 13.868 13.657 1.00 77.44 225 GLY A C 1
ATOM 1759 O O . GLY A 1 225 ? -2.229 14.215 13.161 1.00 77.44 225 GLY A O 1
ATOM 1760 N N . ASP A 1 226 ? 0.016 14.291 13.215 1.00 75.25 226 ASP A N 1
ATOM 1761 C CA . ASP A 1 226 ? 0.161 15.258 12.121 1.00 75.25 226 ASP A CA 1
ATOM 1762 C C . ASP A 1 226 ? 0.556 14.566 10.815 1.00 75.25 226 ASP A C 1
ATOM 1764 O O . ASP A 1 226 ? 0.364 15.105 9.739 1.00 75.25 226 ASP A O 1
ATOM 1768 N N . TYR A 1 227 ? 1.081 13.347 10.885 1.00 76.38 227 TYR A N 1
ATOM 1769 C CA . TYR A 1 227 ? 1.525 12.609 9.713 1.00 76.38 227 TYR A CA 1
ATOM 1770 C C . TYR A 1 227 ? 0.925 11.218 9.762 1.00 76.38 227 TYR A C 1
ATOM 1772 O O . TYR A 1 227 ? 1.155 10.449 10.702 1.00 76.38 227 TYR A O 1
ATOM 1780 N N . ILE A 1 228 ? 0.109 10.908 8.763 1.00 65.44 228 ILE A N 1
ATOM 1781 C CA . ILE A 1 228 ? -0.558 9.617 8.666 1.00 65.44 228 ILE A CA 1
ATOM 1782 C C . ILE A 1 228 ? 0.351 8.672 7.913 1.00 65.44 228 ILE A C 1
ATOM 1784 O O . ILE A 1 228 ? 0.830 8.992 6.831 1.00 65.44 228 ILE A O 1
ATOM 1788 N N . ILE A 1 229 ? 0.589 7.507 8.505 1.00 72.12 229 ILE A N 1
ATOM 1789 C CA . ILE A 1 229 ? 1.557 6.560 7.958 1.00 72.12 229 ILE A CA 1
ATOM 1790 C C . ILE A 1 229 ? 0.845 5.352 7.374 1.00 72.12 229 ILE A C 1
ATOM 1792 O O . ILE A 1 229 ? 1.173 4.893 6.283 1.00 72.12 229 ILE A O 1
ATOM 1796 N N . SER A 1 230 ? -0.159 4.829 8.075 1.00 86.62 230 SER A N 1
ATOM 1797 C CA . SER A 1 230 ? -0.829 3.620 7.619 1.00 86.62 230 SER A CA 1
ATOM 1798 C C . SER A 1 230 ? -2.291 3.584 8.023 1.00 86.62 230 SER A C 1
ATOM 1800 O O . SER A 1 230 ? -2.637 3.869 9.170 1.00 86.62 230 SER A O 1
ATOM 1802 N N . CYS A 1 231 ? -3.135 3.190 7.076 1.00 92.69 231 CYS A N 1
ATOM 1803 C CA . CYS A 1 231 ? -4.523 2.847 7.291 1.00 92.69 231 CYS A CA 1
ATOM 1804 C C . CYS A 1 231 ? -4.757 1.396 6.863 1.00 92.69 231 CYS A C 1
ATOM 1806 O O . CYS A 1 231 ? -4.298 0.982 5.799 1.00 92.69 231 CYS A O 1
ATOM 1808 N N . VAL A 1 232 ? -5.447 0.614 7.694 1.00 95.81 232 VAL A N 1
ATOM 1809 C CA . VAL A 1 232 ? -5.726 -0.805 7.432 1.00 95.81 232 VAL A CA 1
ATOM 1810 C C . VAL A 1 232 ? -7.113 -1.198 7.934 1.00 95.81 232 VAL A C 1
ATOM 1812 O O . VAL A 1 232 ? -7.631 -0.613 8.881 1.00 95.81 232 VAL A O 1
ATOM 1815 N N . SER A 1 233 ? -7.711 -2.223 7.326 1.00 96.69 233 SER A N 1
ATOM 1816 C CA . SER A 1 233 ? -8.974 -2.813 7.784 1.00 96.69 233 SER A CA 1
ATOM 1817 C C . SER A 1 233 ? -8.705 -4.110 8.552 1.00 96.69 233 SER A C 1
ATOM 1819 O O . SER A 1 233 ? -8.238 -5.088 7.966 1.00 96.69 233 SER A O 1
ATOM 1821 N N . LEU A 1 234 ? -9.037 -4.140 9.844 1.00 96.50 234 LEU A N 1
ATOM 1822 C CA . LEU A 1 234 ? -8.886 -5.301 10.729 1.00 96.50 234 LEU A CA 1
ATOM 1823 C C . LEU A 1 234 ? -10.159 -5.491 11.557 1.00 96.50 234 LEU A C 1
ATOM 1825 O O . LEU A 1 234 ? -10.668 -4.531 12.127 1.00 96.50 234 LEU A O 1
ATOM 1829 N N . ASP A 1 235 ? -10.648 -6.732 11.637 1.00 93.94 235 ASP A N 1
ATOM 1830 C CA . ASP A 1 235 ? -11.806 -7.129 12.452 1.00 93.94 235 ASP A CA 1
ATOM 1831 C C . ASP A 1 235 ? -13.041 -6.233 12.225 1.00 93.94 235 ASP A C 1
ATOM 1833 O O . ASP A 1 235 ? -13.700 -5.787 13.161 1.00 93.94 235 ASP A O 1
ATOM 1837 N N . ASN A 1 236 ? -13.335 -5.950 10.949 1.00 92.94 236 ASN A N 1
ATOM 1838 C CA . ASN A 1 236 ? -14.429 -5.071 10.518 1.00 92.94 236 ASN A CA 1
ATOM 1839 C C . ASN A 1 236 ? -14.368 -3.651 11.117 1.00 92.94 236 ASN A C 1
ATOM 1841 O O . ASN A 1 236 ? -15.388 -2.996 11.322 1.00 92.94 236 ASN A O 1
ATOM 1845 N N . LYS A 1 237 ? -13.158 -3.155 11.381 1.00 95.56 237 LYS A N 1
ATOM 1846 C CA . LYS A 1 237 ? -12.905 -1.769 11.766 1.00 95.56 237 LYS A CA 1
ATOM 1847 C C . LYS A 1 237 ? -11.777 -1.191 10.924 1.00 95.56 237 LYS A C 1
ATOM 1849 O O . LYS A 1 237 ? -10.837 -1.896 10.547 1.00 95.56 237 LYS A O 1
ATOM 1854 N N . LEU A 1 238 ? -11.860 0.107 10.662 1.00 96.19 238 LEU A N 1
ATOM 1855 C CA . LEU A 1 238 ? -10.778 0.872 10.061 1.00 96.19 238 LEU A CA 1
ATOM 1856 C C . LEU A 1 238 ? -9.805 1.311 11.160 1.00 96.19 238 LEU A C 1
ATOM 1858 O O . LEU A 1 238 ? -10.209 1.903 12.161 1.00 96.19 238 LEU A O 1
ATOM 1862 N N . TRP A 1 239 ? -8.526 1.019 10.975 1.00 96.62 239 TRP A N 1
ATOM 1863 C CA . TRP A 1 239 ? -7.447 1.400 11.877 1.00 96.62 239 TRP A CA 1
ATOM 1864 C C . TRP A 1 239 ? -6.551 2.419 11.188 1.00 96.62 239 TRP A C 1
ATOM 1866 O O . TRP A 1 239 ? -6.264 2.294 9.997 1.00 96.62 239 TRP A O 1
ATOM 1876 N N . ALA A 1 240 ? -6.079 3.402 11.944 1.00 94.69 240 ALA A N 1
ATOM 1877 C CA . ALA A 1 240 ? -5.132 4.407 11.489 1.00 94.69 240 ALA A CA 1
ATOM 1878 C C . ALA A 1 240 ? -3.961 4.498 12.468 1.00 94.69 240 ALA A C 1
ATOM 1880 O O . ALA A 1 240 ? -4.163 4.596 13.680 1.00 94.69 240 ALA A O 1
ATOM 1881 N N . ILE A 1 241 ? -2.739 4.488 11.941 1.00 93.38 241 ILE A N 1
ATOM 1882 C CA . ILE A 1 241 ? -1.520 4.733 12.710 1.00 93.38 241 ILE A CA 1
ATOM 1883 C C . ILE A 1 241 ? -0.903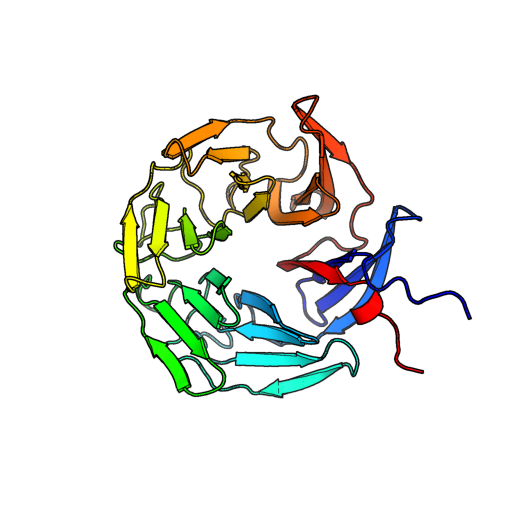 6.038 12.223 1.00 93.38 241 ILE A C 1
ATOM 1885 O O . ILE A 1 241 ? -0.558 6.177 11.044 1.00 93.38 241 ILE A O 1
ATOM 1889 N N . THR A 1 242 ? -0.767 6.988 13.142 1.00 90.38 242 THR A N 1
ATOM 1890 C CA . THR A 1 242 ? -0.229 8.322 12.872 1.00 90.38 242 THR A CA 1
ATOM 1891 C C . THR A 1 242 ? 0.971 8.624 13.752 1.00 90.38 242 THR A C 1
ATOM 1893 O O . THR A 1 242 ? 1.175 8.008 14.802 1.00 90.38 242 THR A O 1
ATOM 1896 N N . VAL A 1 243 ? 1.778 9.583 13.311 1.00 88.31 243 VAL A N 1
ATOM 1897 C CA . VAL A 1 243 ? 2.913 10.127 14.050 1.00 88.31 243 VAL A CA 1
ATOM 1898 C C . VAL A 1 243 ? 2.707 11.621 14.244 1.00 88.31 243 VAL A C 1
ATOM 1900 O O . VAL A 1 243 ? 2.371 12.362 13.323 1.00 88.31 243 VAL A O 1
ATOM 1903 N N . ASP A 1 244 ? 2.939 12.071 15.465 1.00 87.50 244 ASP A N 1
ATOM 1904 C CA . ASP A 1 244 ? 3.176 13.470 15.785 1.00 87.50 244 ASP A CA 1
ATOM 1905 C C . ASP A 1 244 ? 4.689 13.678 15.862 1.00 87.50 244 ASP A C 1
ATOM 1907 O O . ASP A 1 244 ? 5.372 13.127 16.734 1.00 87.50 244 ASP A O 1
ATOM 1911 N N . TYR A 1 245 ? 5.222 14.429 14.899 1.00 79.25 245 TYR A N 1
ATOM 1912 C CA . TYR A 1 245 ? 6.659 14.664 14.780 1.00 79.25 245 TYR A CA 1
ATOM 1913 C C . TYR A 1 245 ? 7.191 15.607 15.859 1.00 79.25 245 TYR A C 1
ATOM 1915 O O . TYR A 1 245 ? 8.349 15.470 16.264 1.00 79.25 245 TYR A O 1
ATOM 1923 N N . PHE A 1 246 ? 6.370 16.547 16.330 1.00 83.25 246 PHE A N 1
ATOM 1924 C CA . PHE A 1 246 ? 6.784 17.536 17.321 1.00 83.25 246 PHE A CA 1
ATOM 1925 C C . PHE A 1 246 ? 6.877 16.906 18.706 1.00 83.25 246 PHE A C 1
ATOM 1927 O O . PHE A 1 246 ? 7.887 17.057 19.393 1.00 83.25 246 PHE A O 1
ATOM 1934 N N . VAL A 1 247 ? 5.857 16.136 19.084 1.00 85.56 247 VAL A N 1
ATOM 1935 C CA . VAL A 1 247 ? 5.796 15.432 20.372 1.00 85.56 247 VAL A CA 1
ATOM 1936 C C . VAL A 1 247 ? 6.551 14.098 20.318 1.00 85.56 247 VAL A C 1
ATOM 1938 O O . VAL A 1 247 ? 6.817 13.494 21.355 1.00 85.56 247 VAL A O 1
ATOM 1941 N N . ARG A 1 248 ? 6.949 13.649 19.118 1.00 85.31 248 ARG A N 1
ATOM 1942 C CA . ARG A 1 248 ? 7.600 12.356 18.862 1.00 85.31 248 ARG A CA 1
ATOM 1943 C C . ARG A 1 248 ? 6.791 11.215 19.467 1.00 85.31 248 ARG A C 1
ATOM 1945 O O . ARG A 1 248 ? 7.287 10.458 20.297 1.00 85.31 248 ARG A O 1
ATOM 1952 N N . LYS A 1 249 ? 5.530 11.099 19.059 1.00 89.50 249 LYS A N 1
ATOM 1953 C CA . LYS A 1 249 ? 4.611 10.072 19.561 1.00 89.50 249 LYS A CA 1
ATOM 1954 C C . LYS A 1 249 ? 3.815 9.450 18.422 1.00 89.50 249 LYS A C 1
ATOM 1956 O O . LYS A 1 249 ? 3.397 10.148 17.505 1.00 89.50 249 LYS A O 1
ATOM 1961 N N . THR A 1 250 ? 3.599 8.141 18.496 1.00 91.88 250 THR A N 1
ATOM 1962 C CA . THR A 1 250 ? 2.662 7.430 17.620 1.00 91.88 250 THR A CA 1
ATOM 1963 C C . THR A 1 250 ? 1.273 7.378 18.250 1.00 91.88 250 THR A C 1
ATOM 1965 O O . THR A 1 250 ? 1.136 7.299 19.473 1.00 91.88 250 THR A O 1
ATOM 1968 N N . TYR A 1 251 ? 0.233 7.372 17.426 1.00 93.56 251 TYR A N 1
ATOM 1969 C CA . TYR A 1 251 ? -1.143 7.145 17.859 1.00 93.56 251 TYR A CA 1
ATOM 1970 C C . TYR A 1 251 ? -1.752 6.022 17.034 1.00 93.56 251 TYR A C 1
ATOM 1972 O O . TYR A 1 251 ? -1.509 5.932 15.832 1.00 93.56 251 TYR A O 1
ATOM 1980 N N . VAL A 1 252 ? -2.538 5.170 17.688 1.00 95.62 252 VAL A N 1
ATOM 1981 C CA . VAL A 1 252 ? -3.293 4.098 17.038 1.00 95.62 252 VAL A CA 1
ATOM 1982 C C . VAL A 1 252 ? -4.764 4.400 17.257 1.00 95.62 252 VAL A C 1
ATOM 1984 O O . VAL A 1 252 ? -5.251 4.369 18.386 1.00 95.62 252 VAL A O 1
ATOM 1987 N N . SER A 1 253 ? -5.455 4.731 16.174 1.00 95.56 253 SER A N 1
ATOM 1988 C CA . SER A 1 253 ? -6.858 5.131 16.189 1.00 95.56 253 SER A CA 1
ATOM 1989 C C . SER A 1 253 ? -7.716 4.069 15.511 1.00 95.56 253 SER A C 1
ATOM 1991 O O . SER A 1 253 ? -7.321 3.522 14.483 1.00 95.56 253 SER A O 1
ATOM 1993 N N . VAL A 1 254 ? -8.897 3.796 16.060 1.00 96.75 254 VAL A N 1
ATOM 1994 C CA . VAL A 1 254 ? -9.874 2.848 15.506 1.00 96.75 254 VAL A CA 1
ATOM 1995 C C . VAL A 1 254 ? -11.173 3.582 15.239 1.00 96.75 254 VAL A C 1
ATOM 1997 O O . VAL A 1 254 ? -11.706 4.243 16.132 1.00 96.75 254 VAL A O 1
ATOM 2000 N N . TYR A 1 255 ? -11.669 3.477 14.014 1.00 96.31 255 TYR A N 1
ATOM 2001 C CA . TYR A 1 255 ? -12.868 4.173 13.585 1.00 96.31 255 TYR A CA 1
ATOM 2002 C C . TYR A 1 255 ? -14.129 3.433 14.032 1.00 96.31 255 TYR A C 1
ATOM 2004 O O . TYR A 1 255 ? -14.293 2.228 13.824 1.00 96.31 255 TYR A O 1
ATOM 2012 N N . ASP A 1 256 ? -15.032 4.180 14.646 1.00 94.50 256 ASP A N 1
ATOM 2013 C CA . ASP A 1 256 ? -16.359 3.755 15.052 1.00 94.50 256 ASP A CA 1
ATOM 2014 C C . ASP A 1 256 ? -17.372 4.266 14.019 1.00 94.50 256 ASP A C 1
ATOM 2016 O O . ASP A 1 256 ? -17.846 5.396 14.123 1.00 94.50 256 ASP A O 1
ATOM 2020 N N . GLU A 1 257 ? -17.666 3.443 13.002 1.00 92.38 257 GLU A N 1
ATOM 2021 C CA . GLU A 1 257 ? -18.538 3.830 11.879 1.00 92.38 257 GLU A CA 1
ATOM 2022 C C . GLU A 1 257 ? -19.955 4.238 12.319 1.00 92.38 257 GLU A C 1
ATOM 2024 O O . GLU A 1 257 ? -20.570 5.075 11.665 1.00 92.38 257 GLU A O 1
ATOM 2029 N N . GLU A 1 258 ? -20.473 3.676 13.418 1.00 92.69 258 GLU A N 1
ATOM 2030 C CA . GLU A 1 258 ? -21.835 3.945 13.905 1.00 92.69 258 GLU A CA 1
ATOM 2031 C C . GLU A 1 258 ? -21.976 5.352 14.491 1.00 92.69 258 GLU A C 1
ATOM 2033 O O . GLU A 1 258 ? -23.031 5.973 14.376 1.00 92.69 258 GLU A O 1
ATOM 2038 N N . ASN A 1 259 ? -20.908 5.852 15.115 1.00 94.38 259 ASN A N 1
ATOM 2039 C CA . ASN A 1 259 ? -20.898 7.133 15.819 1.00 94.38 259 ASN A CA 1
ATOM 2040 C C . ASN A 1 259 ? -20.037 8.196 15.117 1.00 94.38 259 ASN A C 1
ATOM 2042 O O . ASN A 1 259 ? -19.852 9.270 15.686 1.00 94.38 259 ASN A O 1
ATOM 2046 N N . ASP A 1 260 ? -19.484 7.884 13.937 1.00 95.12 260 ASP A N 1
ATOM 2047 C CA . ASP A 1 260 ? -18.585 8.743 13.152 1.00 95.12 260 ASP A CA 1
ATOM 2048 C C . ASP A 1 260 ? -17.489 9.385 14.022 1.00 95.12 260 ASP A C 1
ATOM 2050 O O . ASP A 1 260 ? -17.389 10.603 14.176 1.00 95.12 260 ASP A O 1
ATOM 2054 N N . ARG A 1 261 ? -16.690 8.540 14.689 1.00 95.94 261 ARG A N 1
ATOM 2055 C CA . ARG A 1 261 ? -15.627 8.998 15.598 1.00 95.94 261 ARG A CA 1
ATOM 2056 C C . ARG A 1 261 ? -14.451 8.037 15.670 1.00 95.94 261 ARG A C 1
ATOM 2058 O O . ARG A 1 261 ? -14.574 6.848 15.395 1.00 95.94 261 ARG A O 1
ATOM 2065 N N . TRP A 1 262 ? -13.317 8.544 16.138 1.00 95.69 262 TRP A N 1
ATOM 2066 C CA . TRP A 1 262 ? -12.101 7.759 16.341 1.00 95.69 262 TRP A CA 1
ATOM 2067 C C . TRP A 1 262 ? -11.853 7.479 17.825 1.00 95.69 262 TRP A C 1
ATOM 2069 O O . TRP A 1 262 ? -11.705 8.400 18.628 1.00 95.69 262 TRP A O 1
ATOM 2079 N N . GLY A 1 263 ? -11.776 6.200 18.190 1.00 95.62 263 GLY A N 1
ATOM 2080 C CA . GLY A 1 263 ? -11.280 5.741 19.489 1.00 95.62 263 GLY A CA 1
ATOM 2081 C C . GLY A 1 263 ? -9.764 5.536 19.470 1.00 95.62 263 GLY A C 1
ATOM 2082 O O . GLY A 1 263 ? -9.180 5.374 18.403 1.00 95.62 263 GLY A O 1
ATOM 2083 N N . GLN A 1 264 ? -9.119 5.531 20.639 1.00 95.94 264 GLN A N 1
ATOM 2084 C CA . GLN A 1 264 ? -7.674 5.290 20.763 1.00 95.94 264 GLN A CA 1
ATOM 2085 C C . GLN A 1 264 ? -7.372 3.879 21.278 1.00 95.94 264 GLN A C 1
ATOM 2087 O O . GLN A 1 264 ? -8.106 3.333 22.103 1.00 95.94 264 GLN A O 1
ATOM 2092 N N . LYS A 1 265 ? -6.256 3.329 20.804 1.00 96.50 265 LYS A N 1
ATOM 2093 C CA . LYS A 1 265 ? -5.600 2.105 21.272 1.00 96.50 265 LYS A CA 1
ATOM 2094 C C . LYS A 1 265 ? -4.170 2.417 21.698 1.00 96.50 265 LYS A C 1
ATOM 2096 O O . LYS A 1 265 ? -3.700 3.547 21.546 1.00 96.50 265 LYS A O 1
ATOM 2101 N N . CYS A 1 266 ? -3.475 1.428 22.249 1.00 95.38 266 CYS A N 1
ATOM 2102 C CA . CYS A 1 266 ? -2.104 1.610 22.696 1.00 95.38 266 CYS A CA 1
ATOM 2103 C C . CYS A 1 266 ? -1.180 2.057 21.553 1.00 95.38 266 CYS A C 1
ATOM 2105 O O . CYS A 1 266 ? -1.098 1.428 20.493 1.00 95.38 266 CYS A O 1
ATOM 2107 N N . SER A 1 267 ? -0.469 3.157 21.798 1.00 94.31 267 SER A N 1
ATOM 2108 C CA . SER A 1 267 ? 0.588 3.679 20.934 1.00 94.31 267 SER A CA 1
ATOM 2109 C C . SER A 1 267 ? 1.731 2.677 20.775 1.00 94.31 267 SER A C 1
ATOM 2111 O O . SER A 1 267 ? 2.007 1.872 21.667 1.00 94.31 267 SER A O 1
ATOM 2113 N N . LEU A 1 268 ? 2.463 2.770 19.664 1.00 93.06 268 LEU A N 1
ATOM 2114 C CA . LEU A 1 268 ? 3.685 1.992 19.498 1.00 93.06 268 LEU A CA 1
ATOM 2115 C C . LEU A 1 268 ? 4.743 2.495 20.504 1.00 93.06 268 LEU A C 1
ATOM 2117 O O . LEU A 1 268 ? 4.834 3.699 20.754 1.00 93.06 268 LEU A O 1
ATOM 2121 N N . PRO A 1 269 ? 5.618 1.616 21.022 1.00 91.38 269 PRO A N 1
ATOM 2122 C CA . PRO A 1 269 ? 6.736 1.983 21.897 1.00 91.38 269 PRO A CA 1
ATOM 2123 C C . PRO A 1 269 ? 7.856 2.739 21.163 1.00 91.38 269 PRO A C 1
ATOM 2125 O O . PRO A 1 269 ? 8.902 3.025 21.742 1.00 91.38 269 PRO A O 1
ATOM 2128 N N . VAL A 1 270 ? 7.664 3.033 19.877 1.00 87.75 270 VAL A N 1
ATOM 2129 C CA . VAL A 1 270 ? 8.582 3.784 19.024 1.00 87.75 270 VAL A CA 1
ATOM 2130 C C . VAL A 1 270 ? 7.852 4.954 18.378 1.00 87.75 270 VAL A C 1
ATOM 2132 O O . VAL A 1 270 ? 6.623 4.995 18.307 1.00 87.75 270 VAL A O 1
ATOM 2135 N N . THR A 1 271 ? 8.633 5.910 17.892 1.00 86.12 271 THR A N 1
ATOM 2136 C CA . THR A 1 271 ? 8.145 7.184 17.353 1.00 86.12 271 THR A CA 1
ATOM 2137 C C . THR A 1 271 ? 8.170 7.227 15.827 1.00 86.12 271 THR A C 1
ATOM 2139 O O . THR A 1 271 ? 7.869 8.260 15.236 1.00 86.12 271 THR A O 1
ATOM 2142 N N . SER A 1 272 ? 8.543 6.117 15.188 1.00 84.56 272 SER A N 1
ATOM 2143 C CA . SER A 1 272 ? 8.674 5.997 13.744 1.00 84.56 272 SER A CA 1
ATOM 2144 C C . SER A 1 272 ? 8.044 4.705 13.231 1.00 84.56 272 SER A C 1
ATOM 2146 O O . SER A 1 272 ? 8.214 3.620 13.793 1.00 84.56 272 SER A O 1
ATOM 2148 N N . ILE A 1 273 ? 7.314 4.824 12.130 1.00 88.38 273 ILE A N 1
ATOM 2149 C CA . ILE A 1 273 ? 6.718 3.714 11.396 1.00 88.38 273 ILE A CA 1
ATOM 2150 C C . ILE A 1 273 ? 6.834 4.021 9.901 1.00 88.38 273 ILE A C 1
ATOM 2152 O O . ILE A 1 273 ? 6.799 5.186 9.525 1.00 88.38 273 ILE A O 1
ATOM 2156 N N . ASP A 1 274 ? 7.066 2.996 9.083 1.00 88.62 274 ASP A N 1
ATOM 2157 C CA . ASP A 1 274 ? 7.017 3.091 7.618 1.00 88.62 274 ASP A CA 1
ATOM 2158 C C . ASP A 1 274 ? 5.713 2.465 7.099 1.00 88.62 274 ASP A C 1
ATOM 2160 O O . ASP A 1 274 ? 5.028 3.052 6.270 1.00 88.62 274 ASP A O 1
ATOM 2164 N N . PHE A 1 275 ? 5.342 1.283 7.613 1.00 92.50 275 PHE A N 1
ATOM 2165 C CA . PHE A 1 275 ? 4.178 0.524 7.138 1.00 92.50 275 PHE A CA 1
ATOM 2166 C C . PHE A 1 275 ? 3.502 -0.256 8.268 1.00 92.50 275 PHE A C 1
ATOM 2168 O O . PHE A 1 275 ? 4.160 -0.677 9.219 1.00 92.50 275 PHE A O 1
ATOM 2175 N N . CYS A 1 276 ? 2.202 -0.514 8.135 1.00 95.19 276 CYS A N 1
ATOM 2176 C CA . CYS A 1 276 ? 1.469 -1.462 8.971 1.00 95.19 276 CYS A CA 1
ATOM 2177 C C . CYS A 1 276 ? 0.725 -2.462 8.090 1.00 95.19 276 CYS A C 1
ATOM 2179 O O . CYS A 1 276 ? 0.220 -2.113 7.024 1.00 95.19 276 CYS A O 1
ATOM 2181 N N . PHE A 1 277 ? 0.651 -3.705 8.549 1.00 95.75 277 PHE A N 1
ATOM 2182 C CA . PHE A 1 277 ? 0.021 -4.800 7.830 1.00 95.75 277 PHE A CA 1
ATOM 2183 C C . PHE A 1 277 ? -0.936 -5.555 8.733 1.00 95.75 277 PHE A C 1
ATOM 2185 O O . PHE A 1 277 ? -0.699 -5.696 9.931 1.00 95.75 277 P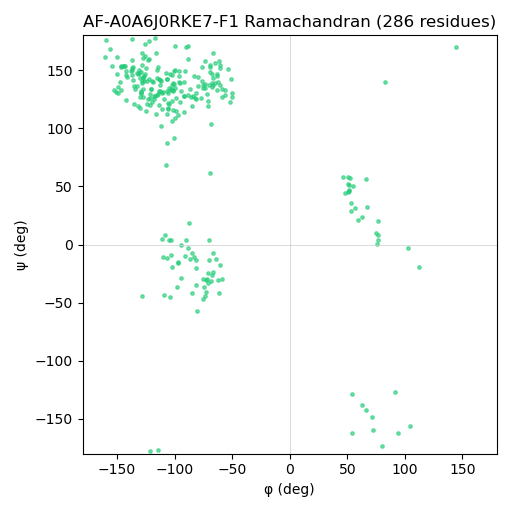HE A O 1
ATOM 2192 N N . VAL A 1 278 ? -1.973 -6.116 8.123 1.00 96.31 278 VAL A N 1
ATOM 2193 C CA . VAL A 1 278 ? -2.837 -7.101 8.762 1.00 96.31 278 VAL A CA 1
ATOM 2194 C C . VAL A 1 278 ? -2.342 -8.489 8.378 1.00 96.31 278 VAL A C 1
ATOM 2196 O O . VAL A 1 278 ? -2.276 -8.816 7.193 1.00 96.31 278 VAL A O 1
ATOM 2199 N N . VAL A 1 279 ? -2.010 -9.311 9.370 1.00 95.56 279 VAL A N 1
ATOM 2200 C CA . VAL A 1 279 ? -1.456 -10.658 9.171 1.00 95.56 279 VAL A CA 1
ATOM 2201 C C . VAL A 1 279 ? -2.214 -11.701 9.981 1.00 95.56 279 VAL A C 1
ATOM 2203 O O . VAL A 1 279 ? -2.681 -11.376 11.071 1.00 95.56 279 VAL A O 1
ATOM 2206 N N . PRO A 1 280 ? -2.318 -12.956 9.512 1.00 94.31 280 PRO A N 1
ATOM 2207 C CA . PRO A 1 280 ? -2.758 -14.060 10.359 1.00 94.31 280 PRO A CA 1
ATOM 2208 C C . PRO A 1 280 ? -1.797 -14.246 11.538 1.00 94.31 280 PRO A C 1
ATOM 2210 O O . PRO A 1 280 ? -0.583 -14.248 11.343 1.00 94.31 280 PRO A O 1
ATOM 2213 N N . GLU A 1 281 ? -2.299 -14.473 12.749 1.00 91.69 281 GLU A N 1
ATOM 2214 C CA . GLU A 1 281 ? -1.445 -14.720 13.921 1.00 91.69 281 GLU A CA 1
ATOM 2215 C C . GLU A 1 281 ? -0.606 -15.994 13.764 1.00 91.69 281 GLU A C 1
ATOM 2217 O O . GLU A 1 281 ? 0.547 -16.046 14.186 1.00 91.69 281 GLU A O 1
ATOM 2222 N N . ALA A 1 282 ? -1.125 -16.986 13.035 1.00 90.50 282 ALA A N 1
ATOM 2223 C CA . ALA A 1 282 ? -0.391 -18.196 12.674 1.00 90.50 282 ALA A CA 1
ATOM 2224 C C . ALA A 1 282 ? 0.877 -17.943 11.837 1.00 90.50 282 ALA A C 1
ATOM 2226 O O . ALA A 1 282 ? 1.741 -18.817 11.755 1.00 90.50 282 ALA A O 1
ATOM 2227 N N . LEU A 1 283 ? 1.024 -16.764 11.221 1.00 90.62 283 LEU A N 1
ATOM 2228 C CA . LEU A 1 283 ? 2.264 -16.348 10.555 1.00 90.62 283 LEU A CA 1
ATOM 2229 C C . LEU A 1 283 ? 3.395 -16.037 11.546 1.00 90.62 283 LEU A C 1
ATOM 2231 O O . LEU A 1 283 ? 4.571 -16.106 11.190 1.00 90.62 283 LEU A O 1
ATOM 2235 N N . LEU A 1 284 ? 3.029 -15.679 12.776 1.00 89.06 284 LEU A N 1
ATOM 2236 C CA . LEU A 1 284 ? 3.935 -15.189 13.811 1.00 89.06 284 LEU A CA 1
ATOM 2237 C C . LEU A 1 284 ? 4.260 -16.254 14.865 1.00 89.06 284 LEU A C 1
ATOM 2239 O O . LEU A 1 284 ? 5.155 -16.059 15.681 1.00 89.06 284 LEU A O 1
ATOM 2243 N N . MET A 1 285 ? 3.568 -17.392 14.841 1.00 82.62 285 MET A N 1
ATOM 2244 C CA . MET A 1 285 ? 3.908 -18.535 15.682 1.00 82.62 285 MET A CA 1
ATOM 2245 C C . MET A 1 285 ? 5.151 -19.244 15.129 1.00 82.62 285 MET A C 1
ATOM 2247 O O . MET A 1 285 ? 5.264 -19.473 13.919 1.00 82.62 285 MET A O 1
ATOM 2251 N N . SER A 1 286 ? 6.095 -19.587 16.009 1.00 61.69 286 SER A N 1
ATOM 2252 C CA . SER A 1 286 ? 7.204 -20.471 15.656 1.00 61.69 286 SER A CA 1
ATOM 2253 C C . SER A 1 286 ? 6.647 -21.841 15.285 1.00 61.69 286 SER A C 1
ATOM 2255 O O . SER A 1 286 ? 5.820 -22.384 16.015 1.00 61.69 286 SER A O 1
ATOM 2257 N N . ASN A 1 287 ? 7.104 -22.400 14.166 1.00 53.06 287 ASN A N 1
ATOM 2258 C CA . ASN A 1 287 ? 6.892 -23.816 13.898 1.00 53.06 287 ASN A CA 1
ATOM 2259 C C . ASN A 1 287 ? 7.756 -24.577 14.915 1.00 53.06 287 ASN A C 1
ATOM 2261 O O . ASN A 1 287 ? 8.981 -24.561 14.781 1.00 53.06 287 ASN A O 1
ATOM 2265 N N . GLU A 1 288 ? 7.137 -25.131 15.957 1.00 42.72 288 GLU A N 1
ATOM 2266 C CA . GLU A 1 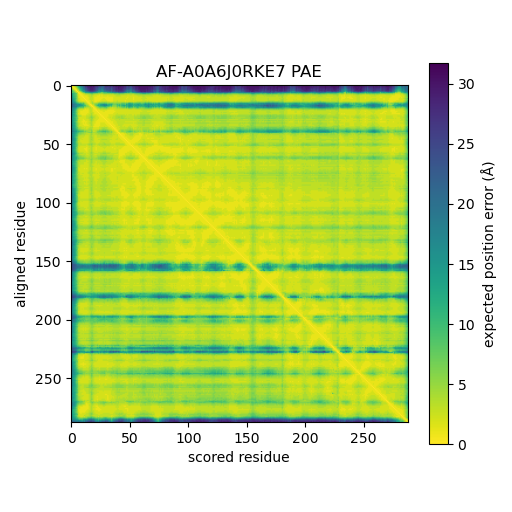288 ? 7.743 -26.225 16.728 1.00 42.72 288 GLU A CA 1
ATOM 2267 C C . GLU A 1 288 ? 7.942 -27.458 15.836 1.00 42.72 288 GLU A C 1
ATOM 2269 O O . GLU A 1 288 ? 7.078 -27.701 14.956 1.00 42.72 288 GLU A O 1
#

pLDDT: mean 91.11, std 10.89, range [37.12, 98.81]

Mean predicted aligned error: 4.98 Å

Sequence (288 aa):
MTAANCGEKTLLALCSGINGKLLQYNKVEDKWQEYASINYGYKWYQTIIKDDNLLFIGGFKNRDTLNIVRSWNIRNKTWRDLPTMKQARKFHCVVELDGKIYAIGGYDGKNALSSVERYTTSAGWEFVNSLIAGRSGACAVTLNGKIYIMGGSAGLNNSKSVECYNPDSNTWTSCADTTECPYDPSAAAHNGRIYVLGDWSGNRTVERYDPQQDTWSKICSLGVGDYIISCVSLDNKLWAITVDYFVRKTYVSVYDEENDRWGQKCSLPVTSIDFCFVVPEALLMSNE

Radius of gyration: 18.19 Å; Cα contacts (8 Å, |Δi|>4): 791; chains: 1; bounding box: 45×50×46 Å

Secondary structure (DSSP, 8-state):
-PPP-TT-EEEEEE--STTEEEEEEETTTTEEEEEEEE----BS-EEEEETTEEEEES-EETTEE---EEEEETTT--EEEEPPPSS--BS-EEEEETTEEEEE--B-SSSB---EEEEETTTEEEEEPPPSS--EEEEEEEETTEEEEEEEESSSSB---EEEEETTTTEEEEEPPPSS--SS-EEEEETTEEEEE--TTS---EEEEETTTTEEEEEPPPSS-SEEEEEEEETTEEEEEEEETTTTEEEEEEEETTTTEEEEEPPPSSS--SEEEEEEGGGTS---